Protein AF-A0A0P9LLS1-F1 (afdb_monomer_lite)

Sequence (284 aa):
MSSDWRQPPNPRNYALTSQTTALTERYGQRVFIPKESRMNHPESTSERFAVAHNPDTDINSEPLPAPLAFEAGKGDEHKHTHGAIEAVLESAGFRPDEIRAIYFGNWLRDYSQLLDPKIVRATTMPKSFPDLLSREALTRIVDVLAVKEFTDLMQTDRSRFVVTPERLGVYRPAEHIDNPKAITPKPASPKERDADFDDWVMPDDPVLQVDHETSMKRYIQRSVDIMTAGLESAVKAGPHSTDGLRDMGAALHILEDFFAHSNFVELSLIKLGHTHVLPWTSRA

pLDDT: mean 75.91, std 27.34, range [22.81, 98.19]

Radius of gyration: 24.85 Å; chains: 1; bounding box: 53×55×88 Å

Structure (mmCIF, N/CA/C/O backbone):
data_AF-A0A0P9LLS1-F1
#
_entry.id   AF-A0A0P9LLS1-F1
#
loop_
_atom_site.group_PDB
_atom_site.id
_atom_site.type_symbol
_atom_site.label_atom_id
_atom_site.label_alt_id
_atom_site.label_comp_id
_atom_site.label_asym_id
_atom_site.label_entity_id
_atom_site.label_seq_id
_atom_site.pdbx_PDB_ins_code
_atom_site.Cartn_x
_atom_site.Cartn_y
_atom_site.Cartn_z
_atom_site.occupancy
_atom_site.B_iso_or_equiv
_atom_site.auth_seq_id
_atom_site.auth_comp_id
_atom_site.auth_asym_id
_atom_site.auth_atom_id
_atom_site.pdbx_PDB_model_num
ATOM 1 N N . MET A 1 1 ? -23.111 -15.968 35.951 1.00 34.03 1 MET A N 1
ATOM 2 C CA . MET A 1 1 ? -22.546 -17.315 35.734 1.00 34.03 1 MET A CA 1
ATOM 3 C C . MET A 1 1 ? -22.590 -17.608 34.241 1.00 34.03 1 MET A C 1
ATOM 5 O O . MET A 1 1 ? -23.669 -17.553 33.678 1.00 34.03 1 MET A O 1
ATOM 9 N N . SER A 1 2 ? -21.402 -17.828 33.667 1.00 33.72 2 SER A N 1
ATOM 10 C CA . SER A 1 2 ? -21.041 -18.331 32.326 1.00 33.72 2 SER A CA 1
ATOM 11 C C . SER A 1 2 ? -21.663 -17.702 31.068 1.00 33.72 2 SER A C 1
ATOM 13 O O . SER A 1 2 ? -22.784 -18.011 30.682 1.00 33.72 2 SER A O 1
ATOM 15 N N . SER A 1 3 ? -20.863 -16.878 30.388 1.00 33.03 3 SER A N 1
ATOM 16 C CA . SER A 1 3 ? -21.003 -16.479 28.984 1.00 33.03 3 SER A CA 1
ATOM 17 C C . SER A 1 3 ? -20.239 -17.468 28.092 1.00 33.03 3 SER A C 1
ATOM 19 O O . SER A 1 3 ? -19.011 -17.520 28.175 1.00 33.03 3 SER A O 1
ATOM 21 N N . ASP A 1 4 ? -20.943 -18.221 27.244 1.00 32.31 4 ASP A N 1
ATOM 22 C CA . ASP A 1 4 ? -20.345 -19.095 26.225 1.00 32.31 4 ASP A CA 1
ATOM 23 C C . ASP A 1 4 ? -19.829 -18.263 25.043 1.00 32.31 4 ASP A C 1
ATOM 25 O O . ASP A 1 4 ? -20.528 -18.013 24.058 1.00 32.31 4 ASP A O 1
ATOM 29 N N . TRP A 1 5 ? -18.573 -17.837 25.142 1.00 30.41 5 TRP A N 1
ATOM 30 C CA . TRP A 1 5 ? -17.798 -17.373 24.000 1.00 30.41 5 TRP A CA 1
ATOM 31 C C . TRP A 1 5 ? -17.246 -18.594 23.263 1.00 30.41 5 TRP A C 1
ATOM 33 O O . TRP A 1 5 ? -16.373 -19.302 23.769 1.00 30.41 5 TRP A O 1
ATOM 43 N N . ARG A 1 6 ? -17.769 -18.861 22.062 1.00 33.31 6 ARG A N 1
ATOM 44 C CA . ARG A 1 6 ? -17.193 -19.861 21.157 1.00 33.31 6 ARG A CA 1
ATOM 45 C C . ARG A 1 6 ? -15.815 -19.376 20.707 1.00 33.31 6 ARG A C 1
ATOM 47 O O . ARG A 1 6 ? -15.683 -18.276 20.182 1.00 33.31 6 ARG A O 1
ATOM 54 N N . GLN A 1 7 ? -14.812 -20.216 20.937 1.00 30.61 7 GLN A N 1
ATOM 55 C CA . GLN A 1 7 ? -13.437 -20.048 20.471 1.00 30.61 7 GLN A CA 1
ATOM 56 C C . GLN A 1 7 ? -13.399 -19.885 18.937 1.00 30.61 7 GLN A C 1
ATOM 58 O O . GLN A 1 7 ? -14.142 -20.596 18.249 1.00 30.61 7 GLN A O 1
ATOM 63 N N . PRO A 1 8 ? -12.551 -19.000 18.383 1.00 32.22 8 PRO A N 1
ATOM 64 C CA . PRO A 1 8 ? -12.331 -18.937 16.943 1.00 32.22 8 PRO A CA 1
ATOM 65 C C . PRO A 1 8 ? -11.664 -20.231 16.437 1.00 32.22 8 PRO A C 1
ATOM 67 O O . PRO A 1 8 ? -10.921 -20.878 17.182 1.00 32.22 8 PRO A O 1
ATOM 70 N N . PRO A 1 9 ? -11.922 -20.648 15.184 1.00 36.06 9 PRO A N 1
ATOM 71 C CA . PRO A 1 9 ? -11.271 -21.816 14.609 1.00 36.06 9 PRO A CA 1
ATOM 72 C C . PRO A 1 9 ? -9.757 -21.594 14.472 1.00 36.06 9 PRO A C 1
ATOM 74 O O . PRO A 1 9 ? -9.289 -20.513 14.130 1.00 36.06 9 PRO A O 1
ATOM 77 N N . ASN A 1 10 ? -9.007 -22.660 14.747 1.00 31.05 10 ASN A N 1
ATOM 78 C CA . ASN A 1 10 ? -7.547 -22.728 14.712 1.00 31.05 10 ASN A CA 1
ATOM 79 C C . ASN A 1 10 ? -7.003 -22.316 13.321 1.00 31.05 10 ASN A C 1
ATOM 81 O O . ASN A 1 10 ? -7.479 -22.877 12.325 1.00 31.05 10 ASN A O 1
ATOM 85 N N . PRO A 1 11 ? -6.025 -21.394 13.208 1.00 32.88 11 PRO A N 1
ATOM 86 C CA . PRO A 1 11 ? -5.430 -21.056 11.920 1.00 32.88 11 PRO A CA 1
ATOM 87 C C . PRO A 1 11 ? -4.804 -22.302 11.284 1.00 32.88 11 PRO A C 1
ATOM 89 O O . PRO A 1 11 ? -4.024 -23.033 11.898 1.00 32.88 11 PRO A O 1
ATOM 92 N N . ARG A 1 12 ? -5.178 -22.576 10.030 1.00 34.12 12 ARG A N 1
ATOM 93 C CA . ARG A 1 12 ? -4.534 -23.622 9.233 1.00 34.12 12 ARG A CA 1
ATOM 94 C C . ARG A 1 12 ? -3.096 -23.182 8.963 1.00 34.12 12 ARG A C 1
ATOM 96 O O . ARG A 1 12 ? -2.880 -22.205 8.256 1.00 34.12 12 ARG A O 1
ATOM 103 N N . ASN A 1 13 ? -2.131 -23.925 9.501 1.00 26.47 13 ASN A N 1
ATOM 104 C CA . ASN A 1 13 ? -0.719 -23.800 9.150 1.00 26.47 13 ASN A CA 1
ATOM 105 C C . ASN A 1 13 ? -0.541 -24.030 7.642 1.00 26.47 13 ASN A C 1
ATOM 107 O O . ASN A 1 13 ? -0.498 -25.175 7.189 1.00 26.47 13 ASN A O 1
ATOM 111 N N . TYR A 1 14 ? -0.405 -22.957 6.866 1.00 27.66 14 TYR A N 1
ATOM 112 C CA . TYR A 1 14 ? 0.194 -23.047 5.543 1.00 27.66 14 TYR A CA 1
ATOM 113 C C . TYR A 1 14 ? 1.708 -23.051 5.721 1.00 27.66 14 TYR A C 1
ATOM 115 O O . TYR A 1 14 ? 2.322 -22.052 6.090 1.00 27.66 14 TYR A O 1
ATOM 123 N N . ALA A 1 15 ? 2.313 -24.216 5.502 1.00 25.69 15 ALA A N 1
ATOM 124 C CA . ALA A 1 15 ? 3.757 -24.335 5.427 1.00 25.69 15 ALA A CA 1
ATOM 125 C C . ALA A 1 15 ? 4.260 -23.514 4.230 1.00 25.69 15 ALA A C 1
ATOM 127 O O . ALA A 1 15 ? 4.040 -23.891 3.078 1.00 25.69 15 ALA A O 1
ATOM 128 N N . LEU A 1 16 ? 4.956 -22.409 4.504 1.00 29.27 16 LEU A N 1
ATOM 129 C CA . LEU A 1 16 ? 5.806 -21.728 3.530 1.00 29.27 16 LEU A CA 1
ATOM 130 C C . LEU A 1 16 ? 6.951 -22.680 3.170 1.00 29.27 16 LEU A C 1
ATOM 132 O O . LEU A 1 16 ? 7.984 -22.725 3.837 1.00 29.27 16 LEU A O 1
ATOM 136 N N . THR A 1 17 ? 6.735 -23.492 2.139 1.00 27.45 17 THR A N 1
ATOM 137 C CA . THR A 1 17 ? 7.785 -24.301 1.526 1.00 27.45 17 THR A CA 1
ATOM 138 C C . THR A 1 17 ? 8.296 -23.566 0.301 1.00 27.45 17 THR A C 1
ATOM 140 O O . THR A 1 17 ? 7.587 -23.314 -0.668 1.00 27.45 17 THR A O 1
ATOM 143 N N . SER A 1 18 ? 9.557 -23.169 0.403 1.00 31.64 18 SER A N 1
ATOM 144 C CA . SER A 1 18 ? 10.435 -22.856 -0.709 1.00 31.64 18 SER A CA 1
ATOM 145 C C . SER A 1 18 ? 10.568 -24.072 -1.639 1.00 31.64 18 SER A C 1
ATOM 147 O O . SER A 1 18 ? 10.490 -25.207 -1.173 1.00 31.64 18 SER A O 1
ATOM 149 N N . GLN A 1 19 ? 10.858 -23.803 -2.922 1.00 26.06 19 GLN A N 1
ATOM 150 C CA . GLN A 1 19 ? 10.867 -24.704 -4.098 1.00 26.06 19 GLN A CA 1
ATOM 151 C C . GLN A 1 19 ? 9.523 -24.644 -4.864 1.00 26.06 19 GLN A C 1
ATOM 153 O O . GLN A 1 19 ? 8.464 -24.636 -4.263 1.00 26.06 19 GLN A O 1
ATOM 158 N N . THR A 1 20 ? 9.470 -24.533 -6.195 1.00 25.75 20 THR A N 1
ATOM 159 C CA . THR A 1 20 ? 10.300 -25.282 -7.138 1.00 25.75 20 THR A CA 1
ATOM 160 C C . THR A 1 20 ? 10.371 -24.600 -8.508 1.00 25.75 20 THR A C 1
ATOM 162 O O . THR A 1 20 ? 9.378 -24.432 -9.213 1.00 25.75 20 THR A O 1
ATOM 165 N N . THR A 1 21 ? 11.601 -24.334 -8.931 1.00 32.84 21 THR A N 1
ATOM 166 C CA . THR A 1 21 ? 12.080 -24.463 -10.308 1.00 32.84 21 THR A CA 1
ATOM 167 C C . THR A 1 21 ? 11.762 -25.873 -10.833 1.00 32.84 21 THR A C 1
ATOM 169 O O . THR A 1 21 ? 12.606 -26.751 -10.725 1.00 32.84 21 THR A O 1
ATOM 172 N N . ALA A 1 22 ? 10.544 -26.149 -11.312 1.00 32.34 22 ALA A N 1
ATOM 173 C CA . ALA A 1 22 ? 10.215 -27.404 -12.015 1.00 32.34 22 ALA A CA 1
ATOM 174 C C . ALA A 1 22 ? 8.838 -27.356 -12.702 1.00 32.34 22 ALA A C 1
ATOM 176 O O . ALA A 1 22 ? 7.946 -28.131 -12.371 1.00 32.34 22 ALA A O 1
ATOM 177 N N . LEU A 1 23 ? 8.654 -26.478 -13.688 1.00 25.77 23 LEU A N 1
ATOM 178 C CA . LEU A 1 23 ? 7.551 -26.592 -14.654 1.00 25.77 23 LEU A CA 1
ATOM 179 C C . LEU A 1 23 ? 8.049 -26.205 -16.054 1.00 25.77 23 LEU A C 1
ATOM 181 O O . LEU A 1 23 ? 7.557 -25.269 -16.672 1.00 25.77 23 LEU A O 1
ATOM 185 N N . THR A 1 24 ? 9.052 -26.932 -16.553 1.00 28.61 24 THR A N 1
ATOM 186 C CA . THR A 1 24 ? 9.557 -26.782 -17.935 1.00 28.61 24 THR A CA 1
ATOM 187 C C . THR A 1 24 ? 9.525 -28.078 -18.744 1.00 28.61 24 THR A C 1
ATOM 189 O O . THR A 1 24 ? 10.028 -28.123 -19.860 1.00 28.61 24 THR A O 1
ATOM 192 N N . GLU A 1 25 ? 8.877 -29.130 -18.246 1.00 29.11 25 GLU A N 1
ATOM 193 C CA . GLU A 1 25 ? 8.752 -30.401 -18.966 1.00 29.11 25 GLU A CA 1
ATOM 194 C C . GLU A 1 25 ? 7.304 -30.878 -18.975 1.00 29.11 25 GLU A C 1
ATOM 196 O O . GLU A 1 25 ? 6.910 -31.786 -18.249 1.00 29.11 25 GLU A O 1
ATOM 201 N N . ARG A 1 26 ? 6.483 -30.219 -19.792 1.00 29.81 26 ARG A N 1
ATOM 202 C CA . ARG A 1 26 ? 5.283 -30.799 -20.408 1.00 29.81 26 ARG A CA 1
ATOM 203 C C . ARG A 1 26 ? 4.692 -29.762 -21.352 1.00 29.81 26 ARG A C 1
ATOM 205 O O . ARG A 1 26 ? 3.824 -29.025 -20.941 1.00 29.81 26 ARG A O 1
ATOM 212 N N . TYR A 1 27 ? 5.230 -29.661 -22.566 1.00 27.77 27 TYR A N 1
ATOM 213 C CA . TYR A 1 27 ? 4.505 -29.432 -23.828 1.00 27.77 27 TYR A CA 1
ATOM 214 C C . TYR A 1 27 ? 5.546 -29.429 -24.953 1.00 27.77 27 TYR A C 1
ATOM 216 O O . TYR A 1 27 ? 6.312 -28.488 -25.138 1.00 27.77 27 TYR A O 1
ATOM 224 N N . GLY A 1 28 ? 5.625 -30.561 -25.650 1.00 27.12 28 GLY A N 1
ATOM 225 C CA . GLY A 1 28 ? 6.537 -30.774 -26.761 1.00 27.12 28 GLY A CA 1
ATOM 226 C C . GLY A 1 28 ? 6.139 -29.995 -28.013 1.00 27.12 28 GLY A C 1
ATOM 227 O O . GLY A 1 28 ? 4.961 -29.828 -28.319 1.00 27.12 28 GLY A O 1
ATOM 228 N N . GLN A 1 29 ? 7.179 -29.561 -28.725 1.00 27.47 29 GLN A N 1
ATOM 229 C CA . GLN A 1 29 ? 7.305 -29.481 -30.182 1.00 27.47 29 GLN A CA 1
ATOM 230 C C . GLN A 1 29 ? 6.007 -29.419 -31.005 1.00 27.47 29 GLN A C 1
ATOM 232 O O . GLN A 1 29 ? 5.380 -30.445 -31.266 1.00 27.47 29 GLN A O 1
ATOM 237 N N . ARG A 1 30 ? 5.755 -28.262 -31.628 1.00 26.31 30 ARG A N 1
ATOM 238 C CA . ARG A 1 30 ? 5.297 -28.226 -33.025 1.00 26.31 30 ARG A CA 1
ATOM 239 C C . ARG A 1 30 ? 6.012 -27.130 -33.807 1.00 26.31 30 ARG A C 1
ATOM 241 O O . ARG A 1 30 ? 5.845 -25.943 -33.563 1.00 26.31 30 ARG A O 1
ATOM 248 N N . VAL A 1 31 ? 6.814 -27.597 -34.755 1.00 25.06 31 VAL A N 1
ATOM 249 C CA . VAL A 1 31 ? 7.434 -26.846 -35.845 1.00 25.06 31 VAL A CA 1
ATOM 250 C C . VAL A 1 31 ? 6.346 -26.457 -36.844 1.00 25.06 31 VAL A C 1
ATOM 252 O O . VAL A 1 31 ? 5.641 -27.338 -37.327 1.00 25.06 31 VAL A O 1
ATOM 255 N N . PHE A 1 32 ? 6.248 -25.175 -37.195 1.00 24.64 32 PHE A N 1
ATOM 256 C CA . PHE A 1 32 ? 5.616 -24.723 -38.437 1.00 24.64 32 PHE A CA 1
ATOM 257 C C . PHE A 1 32 ? 6.360 -23.491 -38.978 1.00 24.64 32 PHE A C 1
ATOM 259 O O . PHE A 1 32 ? 6.356 -22.427 -38.368 1.00 24.64 32 PHE A O 1
ATOM 266 N N . ILE A 1 33 ? 6.999 -23.662 -40.137 1.00 26.52 33 ILE A N 1
ATOM 267 C CA . ILE A 1 33 ? 7.439 -22.611 -41.068 1.00 26.52 33 ILE A CA 1
ATOM 268 C C . ILE A 1 33 ? 6.789 -22.975 -42.410 1.00 26.52 33 ILE A C 1
ATOM 270 O O . ILE A 1 33 ? 6.908 -24.132 -42.825 1.00 26.52 33 ILE A O 1
ATOM 274 N N . PRO A 1 34 ? 6.087 -22.044 -43.085 1.00 26.72 34 PRO A N 1
ATOM 275 C CA . PRO A 1 34 ? 6.633 -21.573 -44.361 1.00 26.72 34 PRO A CA 1
ATOM 276 C C . PRO A 1 34 ? 6.378 -20.091 -44.707 1.00 26.72 34 PRO A C 1
ATOM 278 O O . PRO A 1 34 ? 5.257 -19.602 -44.675 1.00 26.72 34 PRO A O 1
ATOM 281 N N . LYS A 1 35 ? 7.484 -19.472 -45.143 1.00 22.81 35 LYS A N 1
ATOM 282 C CA . LYS A 1 35 ? 7.721 -18.626 -46.331 1.00 22.81 35 LYS A CA 1
ATOM 283 C C . LYS A 1 35 ? 6.890 -17.363 -46.634 1.00 22.81 35 LYS A C 1
ATOM 285 O O . LYS A 1 35 ? 5.682 -17.369 -46.814 1.00 22.81 35 LYS A O 1
ATOM 290 N N . GLU A 1 36 ? 7.699 -16.327 -46.857 1.00 24.42 36 GLU A N 1
ATOM 291 C CA . GLU A 1 36 ? 7.519 -15.032 -47.513 1.00 24.42 36 GLU A CA 1
ATOM 292 C C . GLU A 1 36 ? 6.617 -14.998 -48.761 1.00 24.42 36 GLU A C 1
ATOM 294 O O . GLU A 1 36 ? 6.698 -15.858 -49.638 1.00 24.42 36 GLU A O 1
ATOM 299 N N . SER A 1 37 ? 5.913 -13.873 -48.924 1.00 23.64 37 SER A N 1
ATOM 300 C CA . SER A 1 37 ? 5.709 -13.237 -50.229 1.00 23.64 37 SER A CA 1
ATOM 301 C C . SER A 1 37 ? 5.748 -11.713 -50.080 1.00 23.64 37 SER A C 1
ATOM 303 O O . SER A 1 37 ? 5.264 -11.149 -49.102 1.00 23.64 37 SER A O 1
ATOM 305 N N . ARG A 1 38 ? 6.402 -11.074 -51.047 1.00 23.50 38 ARG A N 1
ATOM 306 C CA . ARG A 1 38 ? 6.803 -9.667 -51.104 1.00 23.50 38 ARG A CA 1
ATOM 307 C C . ARG A 1 38 ? 5.690 -8.733 -51.611 1.00 23.50 38 ARG A C 1
ATOM 309 O O . ARG A 1 38 ? 4.917 -9.113 -52.481 1.00 23.50 38 ARG A O 1
ATOM 316 N N . MET A 1 39 ? 5.856 -7.464 -51.217 1.00 23.25 39 MET A N 1
ATOM 317 C CA . MET A 1 39 ? 5.695 -6.218 -51.996 1.00 23.25 39 MET A CA 1
ATOM 318 C C . MET A 1 39 ? 4.381 -5.400 -51.949 1.00 23.25 39 MET A C 1
ATOM 320 O O . MET A 1 39 ? 3.319 -5.860 -52.350 1.00 23.25 39 MET A O 1
ATOM 324 N N . ASN A 1 40 ? 4.602 -4.112 -51.618 1.00 25.69 40 ASN A N 1
ATOM 325 C CA . ASN A 1 40 ? 3.995 -2.860 -52.119 1.00 25.69 40 ASN A CA 1
ATOM 326 C C . ASN A 1 40 ? 3.059 -2.051 -51.188 1.00 25.69 40 ASN A C 1
ATOM 328 O O . ASN A 1 40 ? 1.900 -2.380 -50.976 1.00 25.69 40 ASN A O 1
ATOM 332 N N . HIS A 1 41 ? 3.597 -0.913 -50.723 1.00 26.12 41 HIS A N 1
ATOM 333 C CA . HIS A 1 41 ? 2.913 0.378 -50.501 1.00 26.12 41 HIS A CA 1
ATOM 334 C C . HIS A 1 41 ? 2.611 1.041 -51.874 1.00 26.12 41 HIS A C 1
ATOM 336 O O . HIS A 1 41 ? 3.310 0.665 -52.823 1.00 26.12 41 HIS A O 1
ATOM 342 N N . PRO A 1 42 ? 1.668 2.011 -52.036 1.00 35.25 42 PRO A N 1
ATOM 343 C CA . PRO A 1 42 ? 1.548 3.214 -51.186 1.00 35.25 42 PRO A CA 1
ATOM 344 C C . PRO A 1 42 ? 0.134 3.850 -51.007 1.00 35.25 42 PRO A C 1
ATOM 346 O O . PRO A 1 42 ? -0.853 3.358 -51.534 1.00 35.25 42 PRO A O 1
ATOM 349 N N . GLU A 1 43 ? 0.124 4.970 -50.258 1.00 26.17 43 GLU A N 1
ATOM 350 C CA . GLU A 1 43 ? -0.857 6.088 -50.185 1.00 26.17 43 GLU A CA 1
ATOM 351 C C . GLU A 1 43 ? -2.257 5.825 -49.571 1.00 26.17 43 GLU A C 1
ATOM 353 O O . GLU A 1 43 ? -2.968 4.921 -49.973 1.00 26.17 43 GLU A O 1
ATOM 358 N N . SER A 1 44 ? -2.656 6.443 -48.446 1.00 25.72 44 SER A N 1
ATOM 359 C CA . SER A 1 44 ? -2.978 7.854 -48.102 1.00 25.72 44 SER A CA 1
ATOM 360 C C . SER A 1 44 ? -4.501 8.126 -48.108 1.00 25.72 44 SER A C 1
ATOM 362 O O . SER A 1 44 ? -5.183 7.690 -49.021 1.00 25.72 44 SER A O 1
ATOM 364 N N . THR A 1 45 ? -4.953 8.866 -47.079 1.00 25.83 45 THR A N 1
ATOM 365 C CA . THR A 1 45 ? -6.277 9.490 -46.808 1.00 25.83 45 THR A CA 1
ATOM 366 C C . THR A 1 45 ? -7.432 8.628 -46.256 1.00 25.83 45 THR A C 1
ATOM 368 O O . THR A 1 45 ? -8.261 8.082 -46.971 1.00 25.83 45 THR A O 1
ATOM 371 N N . SER A 1 46 ? -7.569 8.616 -44.920 1.00 28.56 46 SER A N 1
ATOM 372 C CA . SER A 1 46 ? -8.831 8.319 -44.224 1.00 28.56 46 SER A CA 1
ATOM 373 C C . SER A 1 46 ? -9.648 9.607 -44.057 1.00 28.56 46 SER A C 1
ATOM 375 O O . SER A 1 46 ? -9.246 10.506 -43.310 1.00 28.56 46 SER A O 1
ATOM 377 N N . GLU A 1 47 ? -10.790 9.698 -44.734 1.00 27.95 47 GLU A N 1
ATOM 378 C CA . GLU A 1 47 ? -11.794 10.743 -44.527 1.00 27.95 47 GLU A CA 1
ATOM 379 C C . GLU A 1 47 ? -12.370 10.665 -43.103 1.00 27.95 47 GLU A C 1
ATOM 381 O O . GLU A 1 47 ? -12.802 9.612 -42.630 1.00 27.95 47 GLU A O 1
ATOM 386 N N . ARG A 1 48 ? -12.358 11.798 -42.392 1.00 27.45 48 ARG A N 1
ATOM 387 C CA . ARG A 1 48 ? -13.023 11.962 -41.096 1.00 27.45 48 ARG A CA 1
ATOM 388 C C . ARG A 1 48 ? -14.508 12.225 -41.341 1.00 27.45 48 ARG A C 1
ATOM 390 O O . ARG A 1 48 ? -14.858 13.282 -41.855 1.00 27.45 48 ARG A O 1
ATOM 397 N N . PHE A 1 49 ? -15.379 11.321 -40.899 1.00 27.28 49 PHE A N 1
ATOM 398 C CA . PHE A 1 49 ? -16.790 11.641 -40.688 1.00 27.28 49 PHE A CA 1
ATOM 399 C C . PHE A 1 49 ? -16.907 12.561 -39.465 1.00 27.28 49 PHE A C 1
ATOM 401 O O . PHE A 1 49 ? -16.840 12.111 -38.323 1.00 27.28 49 PHE A O 1
ATOM 408 N N . ALA A 1 50 ? -17.035 13.865 -39.706 1.00 28.56 50 ALA A N 1
ATOM 409 C CA . ALA A 1 50 ? -17.434 14.830 -38.693 1.00 28.56 50 ALA A CA 1
ATOM 410 C C . ALA A 1 50 ? -18.966 14.825 -38.589 1.00 28.56 50 ALA A C 1
ATOM 412 O O . ALA A 1 50 ? -19.660 15.253 -39.509 1.00 28.56 50 ALA A O 1
ATOM 413 N N . VAL A 1 51 ? -19.495 14.329 -37.470 1.00 31.05 51 VAL A N 1
ATOM 414 C CA . VAL A 1 51 ? -20.893 14.553 -37.088 1.00 31.05 51 VAL A CA 1
ATOM 415 C C . VAL A 1 51 ? -20.977 15.975 -36.534 1.00 31.05 51 VAL A C 1
ATOM 417 O O . VAL A 1 51 ? -20.308 16.305 -35.558 1.00 31.05 51 VAL A O 1
ATOM 420 N N . ALA A 1 52 ? -21.751 16.834 -37.195 1.00 30.36 52 ALA A N 1
ATOM 421 C CA . ALA A 1 52 ? -21.991 18.202 -36.756 1.00 30.36 52 ALA A CA 1
ATOM 422 C C . ALA A 1 52 ? -22.826 18.203 -35.462 1.00 30.36 52 ALA A C 1
ATOM 424 O O . ALA A 1 52 ? -23.960 17.726 -35.454 1.00 30.36 52 ALA A O 1
ATOM 425 N N . HIS A 1 53 ? -22.269 18.743 -34.375 1.00 33.00 53 HIS A N 1
ATOM 426 C CA . HIS A 1 53 ? -23.019 19.041 -33.156 1.00 33.00 53 HIS A CA 1
ATOM 427 C C . HIS A 1 53 ? -23.825 20.333 -33.348 1.00 33.00 53 HIS A C 1
ATOM 429 O O . HIS A 1 53 ? -23.271 21.380 -33.678 1.00 33.00 53 HIS A O 1
ATOM 435 N N . ASN A 1 54 ? -25.136 20.234 -33.139 1.00 31.14 54 ASN A N 1
ATOM 436 C CA . ASN A 1 54 ? -26.077 21.350 -33.098 1.00 31.14 54 ASN A CA 1
ATOM 437 C C . ASN A 1 54 ? -26.077 21.928 -31.660 1.00 31.14 54 ASN A C 1
ATOM 439 O O . ASN A 1 54 ? -26.237 21.133 -30.732 1.00 31.14 54 ASN A O 1
ATOM 443 N N . PRO A 1 55 ? -25.866 23.238 -31.426 1.00 33.75 55 PRO A N 1
ATOM 444 C CA . PRO A 1 55 ? -25.502 23.748 -30.096 1.00 33.75 55 PRO A CA 1
ATOM 445 C C . PRO A 1 55 ? -26.659 24.048 -29.119 1.00 33.75 55 PRO A C 1
ATOM 447 O O . PRO A 1 55 ? -26.385 24.558 -28.040 1.00 33.75 55 PRO A O 1
ATOM 450 N N . ASP A 1 56 ? -27.920 23.718 -29.419 1.00 35.69 56 ASP A N 1
ATOM 451 C CA . ASP A 1 56 ? -29.069 24.275 -28.668 1.00 35.69 56 ASP A CA 1
ATOM 452 C C . ASP A 1 56 ? -29.855 23.308 -27.758 1.00 35.69 56 ASP A C 1
ATOM 454 O O . ASP A 1 56 ? -30.983 23.607 -27.368 1.00 35.69 56 ASP A O 1
ATOM 458 N N . THR A 1 57 ? -29.291 22.173 -27.339 1.00 39.25 57 THR A N 1
ATOM 459 C CA . THR A 1 57 ? -29.966 21.304 -26.352 1.00 39.25 57 THR A CA 1
ATOM 460 C C . THR A 1 57 ? -28.988 20.575 -25.438 1.00 39.25 57 THR A C 1
ATOM 462 O O . THR A 1 57 ? -28.730 19.397 -25.657 1.00 39.25 57 THR A O 1
ATOM 465 N N . ASP A 1 58 ? -28.483 21.250 -24.401 1.00 37.97 58 ASP A N 1
ATOM 466 C CA . ASP A 1 58 ? -28.172 20.593 -23.121 1.00 37.97 58 ASP A CA 1
ATOM 467 C C . ASP A 1 58 ? -28.040 21.634 -21.991 1.00 37.97 58 ASP A C 1
ATOM 469 O O . ASP A 1 58 ? -26.985 22.230 -21.789 1.00 37.97 58 ASP A O 1
ATOM 473 N N . ILE A 1 59 ? -29.138 21.930 -21.286 1.00 38.97 59 ILE A N 1
ATOM 474 C CA . ILE A 1 59 ? -29.158 22.873 -20.145 1.00 38.97 59 ILE A CA 1
ATOM 475 C C . ILE A 1 59 ? -29.419 22.180 -18.802 1.00 38.97 59 ILE A C 1
ATOM 477 O O . ILE A 1 59 ? -29.842 22.836 -17.860 1.00 38.97 59 ILE A O 1
ATOM 481 N N . ASN A 1 60 ? -29.161 20.873 -18.688 1.00 43.28 60 ASN A N 1
ATOM 482 C CA . ASN A 1 60 ? -29.243 20.146 -17.413 1.00 43.28 60 ASN A CA 1
ATOM 483 C C . ASN A 1 60 ? -28.131 19.089 -17.276 1.00 43.28 60 ASN A C 1
ATOM 485 O O . ASN A 1 60 ? -28.387 17.960 -16.863 1.00 43.28 60 ASN A O 1
ATOM 489 N N . SER A 1 61 ? -26.887 19.434 -17.612 1.00 45.88 61 SER A N 1
ATOM 490 C CA . SER A 1 61 ? -25.747 18.613 -17.201 1.00 45.88 61 SER A CA 1
ATOM 491 C C . SER A 1 61 ? -25.446 18.900 -15.728 1.00 45.88 61 SER A C 1
ATOM 493 O O . SER A 1 61 ? -25.038 20.019 -15.397 1.00 45.88 61 SER A O 1
ATOM 495 N N . GLU A 1 62 ? -25.646 17.922 -14.841 1.00 40.81 62 GLU A N 1
ATOM 496 C CA . GLU A 1 62 ? -25.105 18.017 -13.483 1.00 40.81 62 GLU A CA 1
ATOM 497 C C . GLU A 1 62 ? -23.595 18.300 -13.553 1.00 40.81 62 GLU A C 1
ATOM 499 O O . GLU A 1 62 ? -22.913 17.755 -14.432 1.00 40.81 62 GLU A O 1
ATOM 504 N N . PRO A 1 63 ? -23.051 19.158 -12.670 1.00 45.88 63 PRO A N 1
ATOM 505 C CA . PRO A 1 63 ? -21.618 19.392 -12.623 1.00 45.88 63 PRO A CA 1
ATOM 506 C C . PRO A 1 63 ? -20.905 18.055 -12.441 1.00 45.88 63 PRO A C 1
ATOM 508 O O . PRO A 1 63 ? -21.210 17.312 -11.506 1.00 45.88 63 PRO A O 1
ATOM 511 N N . LEU A 1 64 ? -19.952 17.751 -13.325 1.00 40.56 64 LEU A N 1
ATOM 512 C CA . LEU A 1 64 ? -19.069 16.609 -13.122 1.00 40.56 64 LEU A CA 1
ATOM 513 C C . LEU A 1 64 ? -18.441 16.744 -11.726 1.00 40.56 64 LEU A C 1
ATOM 515 O O . LEU A 1 64 ? -17.951 17.834 -11.402 1.00 40.56 64 LEU A O 1
ATOM 519 N N . PRO A 1 65 ? -18.465 15.688 -10.894 1.00 42.88 65 PRO A N 1
ATOM 520 C CA . PRO A 1 65 ? -17.854 15.747 -9.579 1.00 42.88 65 PRO A CA 1
ATOM 521 C C . PRO A 1 65 ? -16.395 16.171 -9.733 1.00 42.88 65 PRO A C 1
ATOM 523 O O . PRO A 1 65 ? -15.687 15.695 -10.626 1.00 42.88 65 PRO A O 1
ATOM 526 N N . ALA A 1 66 ? -15.964 17.104 -8.883 1.00 39.41 66 ALA A N 1
ATOM 527 C CA . ALA A 1 66 ? -14.570 17.508 -8.832 1.00 39.41 66 ALA A CA 1
ATOM 528 C C . ALA A 1 66 ? -13.708 16.243 -8.661 1.00 39.41 66 ALA A C 1
ATOM 530 O O . ALA A 1 66 ? -14.050 15.405 -7.820 1.00 39.41 66 ALA A O 1
ATOM 531 N N . PRO A 1 67 ? -12.627 16.067 -9.443 1.00 35.28 67 PRO A N 1
ATOM 532 C CA . PRO A 1 67 ? -11.742 14.929 -9.263 1.00 35.28 67 PRO A CA 1
ATOM 533 C C . PRO A 1 67 ? -11.244 14.929 -7.818 1.00 35.28 67 PRO A C 1
ATOM 535 O O . PRO A 1 67 ? -10.642 15.911 -7.378 1.00 35.28 67 PRO A O 1
ATOM 538 N N . LEU A 1 68 ? -11.510 13.852 -7.080 1.00 42.03 68 LEU A N 1
ATOM 539 C CA . LEU A 1 68 ? -10.848 13.621 -5.803 1.00 42.03 68 LEU A CA 1
ATOM 540 C C . LEU A 1 68 ? -9.358 13.455 -6.118 1.00 42.03 68 LEU A C 1
ATOM 542 O O . LEU A 1 68 ? -8.971 12.584 -6.899 1.00 42.03 68 LEU A O 1
ATOM 546 N N . ALA A 1 69 ? -8.540 14.376 -5.615 1.00 44.12 69 ALA A N 1
ATOM 547 C CA . ALA A 1 69 ? -7.098 14.311 -5.778 1.00 44.12 69 ALA A CA 1
ATOM 548 C C . ALA A 1 69 ? -6.538 13.177 -4.909 1.00 44.12 69 ALA A C 1
ATOM 550 O O . ALA A 1 69 ? -7.092 12.866 -3.859 1.00 44.12 69 ALA A O 1
ATOM 551 N N . PHE A 1 70 ? -5.425 12.587 -5.340 1.00 45.91 70 PHE A N 1
ATOM 552 C CA . PHE A 1 70 ? -4.594 11.752 -4.475 1.00 45.91 70 PHE A CA 1
ATOM 553 C C . PHE A 1 70 ? -4.172 12.582 -3.249 1.00 45.91 70 PHE A C 1
ATOM 555 O O . PHE A 1 70 ? -3.480 13.593 -3.405 1.00 45.91 70 PHE A O 1
ATOM 562 N N . GLU A 1 71 ? -4.618 12.196 -2.053 1.00 54.19 71 GLU A N 1
ATOM 563 C CA . GLU A 1 71 ? -4.373 12.922 -0.801 1.00 54.19 71 GLU A CA 1
ATOM 564 C C . GLU A 1 71 ? -3.746 11.983 0.241 1.00 54.19 71 GLU A C 1
ATOM 566 O O . GLU A 1 71 ? -4.440 11.320 0.998 1.00 54.19 71 GLU A O 1
ATOM 571 N N . ALA A 1 72 ? -2.415 11.987 0.310 1.00 53.28 72 ALA A N 1
ATOM 572 C CA . ALA A 1 72 ? -1.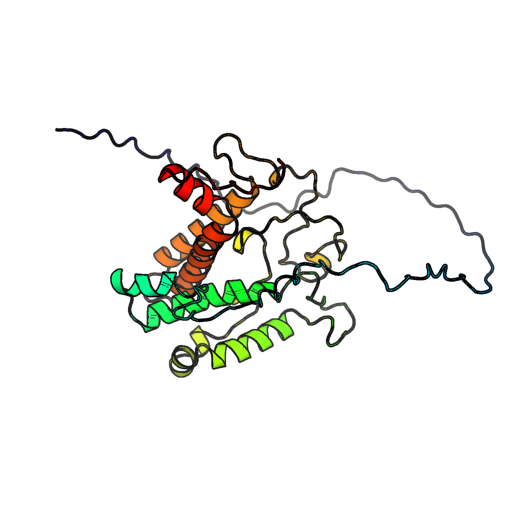646 11.410 1.410 1.00 53.28 72 ALA A CA 1
ATOM 573 C C . ALA A 1 72 ? -1.240 12.553 2.358 1.00 53.28 72 ALA A C 1
ATOM 575 O O . ALA A 1 72 ? -0.325 13.329 2.059 1.00 53.28 72 ALA A O 1
ATOM 576 N N . GLY A 1 73 ? -1.962 12.742 3.462 1.00 55.34 73 GLY A N 1
ATOM 577 C CA . GLY A 1 73 ? -1.775 13.897 4.346 1.00 55.34 73 GLY A CA 1
ATOM 578 C C . GLY A 1 73 ? -2.584 13.810 5.634 1.00 55.34 73 GLY A C 1
ATOM 579 O O . GLY A 1 73 ? -3.371 12.890 5.812 1.00 55.34 73 GLY A O 1
ATOM 580 N N . LYS A 1 74 ? -2.419 14.786 6.535 1.00 51.62 74 LYS A N 1
ATOM 581 C CA . LYS A 1 74 ? -3.344 14.989 7.659 1.00 51.62 74 LYS A CA 1
ATOM 582 C C . LYS A 1 74 ? -4.575 15.738 7.159 1.00 51.62 74 LYS A C 1
ATOM 584 O O . LYS A 1 74 ? -4.434 16.765 6.498 1.00 51.62 74 LYS A O 1
ATOM 589 N N . GLY A 1 75 ? -5.747 15.217 7.485 1.00 54.69 75 GLY A N 1
ATOM 590 C CA . GLY A 1 75 ? -7.025 15.819 7.153 1.00 54.69 75 GLY A CA 1
ATOM 591 C C . GLY A 1 75 ? -7.258 17.135 7.888 1.00 54.69 75 GLY A C 1
ATOM 592 O O . GLY A 1 75 ? -6.401 17.621 8.630 1.00 54.69 75 GLY A O 1
ATOM 593 N N . ASP A 1 76 ? -8.439 17.705 7.699 1.00 57.38 76 ASP A N 1
ATOM 594 C CA . ASP A 1 76 ? -8.902 18.889 8.419 1.00 57.38 76 ASP A CA 1
ATOM 595 C C . ASP A 1 76 ? -10.278 18.634 9.056 1.00 57.38 76 ASP A C 1
ATOM 597 O O . ASP A 1 76 ? -10.827 17.537 8.975 1.00 57.38 76 ASP A O 1
ATOM 601 N N . GLU A 1 77 ? -10.849 19.643 9.720 1.00 47.19 77 GLU A N 1
ATOM 602 C CA . GLU A 1 77 ? -12.154 19.538 10.397 1.00 47.19 77 GLU A CA 1
ATOM 603 C C . GLU A 1 77 ? -13.308 19.100 9.470 1.00 47.19 77 GLU A C 1
ATOM 605 O O . GLU A 1 77 ? -14.376 18.733 9.953 1.00 47.19 77 GLU A O 1
ATOM 610 N N . HIS A 1 78 ? -13.111 19.155 8.150 1.00 44.88 78 HIS A N 1
ATOM 611 C CA . HIS A 1 78 ? -14.103 18.845 7.123 1.00 44.88 78 HIS A CA 1
ATOM 612 C C . HIS A 1 78 ? -13.643 17.708 6.190 1.00 44.88 78 HIS A C 1
ATOM 614 O O . HIS A 1 78 ? -14.396 17.310 5.298 1.00 44.88 78 HIS A O 1
ATOM 620 N N . LYS A 1 79 ? -12.430 17.172 6.386 1.00 51.84 79 LYS A N 1
ATOM 621 C CA . LYS A 1 79 ? -11.814 16.131 5.561 1.00 51.84 79 LYS A CA 1
ATOM 622 C C . LYS A 1 79 ? -11.090 15.115 6.431 1.00 51.84 79 LYS A C 1
ATOM 624 O O . LYS A 1 79 ? -10.070 15.424 7.035 1.00 51.84 79 LYS A O 1
ATOM 629 N N . HIS A 1 80 ? -11.564 13.878 6.429 1.00 54.31 80 HIS A N 1
ATOM 630 C CA . HIS A 1 80 ? -10.801 12.758 6.969 1.00 54.31 80 HIS A CA 1
ATOM 631 C C . HIS A 1 80 ? -9.890 12.205 5.869 1.00 54.31 80 HIS A C 1
ATOM 633 O O . HIS A 1 80 ? -10.364 11.901 4.778 1.00 54.31 80 HIS A O 1
ATOM 639 N N . THR A 1 81 ? -8.597 12.101 6.154 1.00 61.12 81 THR A N 1
ATOM 640 C CA . THR A 1 81 ? -7.582 11.471 5.294 1.00 61.12 81 THR A CA 1
ATOM 641 C C . THR A 1 81 ? -7.003 10.248 6.013 1.00 61.12 81 THR A C 1
ATOM 643 O O . THR A 1 81 ? -7.292 10.040 7.196 1.00 61.12 81 THR A O 1
ATOM 646 N N . HIS A 1 82 ? -6.116 9.509 5.345 1.00 57.34 82 HIS A N 1
ATOM 647 C CA . HIS A 1 82 ? -5.328 8.370 5.853 1.00 57.34 82 HIS A CA 1
ATOM 648 C C . HIS A 1 82 ? -4.417 8.651 7.075 1.00 57.34 82 HIS A C 1
ATOM 650 O O . HIS A 1 82 ? -3.523 7.883 7.381 1.00 57.34 82 HIS A O 1
ATOM 656 N N . GLY A 1 83 ? -4.576 9.786 7.767 1.00 57.91 83 GLY A N 1
ATOM 657 C CA . GLY A 1 83 ? -3.865 10.108 9.016 1.00 57.91 83 GLY A CA 1
ATOM 658 C C . GLY A 1 83 ? -4.745 10.045 10.273 1.00 57.91 83 GLY A C 1
ATOM 659 O O . GLY A 1 83 ? -4.353 10.551 11.331 1.00 57.91 83 GLY A O 1
ATOM 660 N N . ALA A 1 84 ? -5.988 9.571 10.142 1.00 65.81 84 ALA A N 1
ATOM 661 C CA . ALA A 1 84 ? -7.000 9.653 11.193 1.00 65.81 84 ALA A CA 1
ATOM 662 C C . ALA A 1 84 ? -6.906 8.507 12.213 1.00 65.81 84 ALA A C 1
ATOM 664 O O . ALA A 1 84 ? -7.177 8.738 13.396 1.00 65.81 84 ALA A O 1
ATOM 665 N N . ILE A 1 85 ? -6.506 7.295 11.803 1.00 68.12 85 ILE A N 1
ATOM 666 C CA . ILE A 1 85 ? -6.333 6.173 12.741 1.00 68.12 85 ILE A CA 1
ATOM 667 C C . ILE A 1 85 ? -5.168 6.452 13.696 1.00 68.12 85 ILE A C 1
ATOM 669 O O . ILE A 1 85 ? -5.228 6.110 14.881 1.00 68.12 85 ILE A O 1
ATOM 673 N N . GLU A 1 86 ? -4.142 7.155 13.229 1.00 69.31 86 GLU A N 1
ATOM 674 C CA . GLU A 1 86 ? -2.951 7.488 13.999 1.00 69.31 86 GLU A CA 1
ATOM 675 C C . GLU A 1 86 ? -3.247 8.408 15.187 1.00 69.31 86 GLU A C 1
ATOM 677 O O . GLU A 1 86 ? -2.573 8.318 16.214 1.00 69.31 86 GLU A O 1
ATOM 682 N N . ALA A 1 87 ? -4.299 9.229 15.106 1.00 68.88 87 ALA A N 1
ATOM 683 C CA . ALA A 1 87 ? -4.745 10.059 16.224 1.00 68.88 87 ALA A CA 1
ATOM 684 C C . ALA A 1 87 ? -5.245 9.221 17.417 1.00 68.88 87 ALA A C 1
ATOM 686 O O . ALA A 1 87 ? -5.148 9.650 18.566 1.00 68.88 87 ALA A O 1
ATOM 687 N N . VAL A 1 88 ? -5.746 8.006 17.171 1.00 83.44 88 VAL A N 1
ATOM 688 C CA . VAL A 1 88 ? -6.211 7.098 18.231 1.00 83.44 88 VAL A CA 1
ATOM 689 C C . VAL A 1 88 ? -5.042 6.341 18.871 1.00 83.44 88 VAL A C 1
ATOM 691 O O . VAL A 1 88 ? -5.142 5.926 20.027 1.00 83.44 88 VAL A O 1
ATOM 694 N N . LEU A 1 89 ? -3.903 6.206 18.183 1.00 89.38 89 LEU A N 1
ATOM 695 C CA . LEU A 1 89 ? -2.739 5.466 18.688 1.00 89.38 89 LEU A CA 1
ATOM 696 C C . LEU A 1 89 ? -2.127 6.092 19.947 1.00 89.38 89 LEU A C 1
ATOM 698 O O . LEU A 1 89 ? -1.607 5.366 20.794 1.00 89.38 89 LEU A O 1
ATOM 702 N N . GLU A 1 90 ? -2.252 7.406 20.133 1.00 89.06 90 GLU A N 1
ATOM 703 C CA . GLU A 1 90 ? -1.827 8.059 21.378 1.00 89.06 90 GLU A CA 1
ATOM 704 C C . GLU A 1 90 ? -2.596 7.498 22.585 1.00 89.06 90 GLU A C 1
ATOM 706 O O . GLU A 1 90 ? -2.003 7.170 23.613 1.00 89.06 90 GLU A O 1
ATOM 711 N N . SER A 1 91 ? -3.906 7.264 22.436 1.00 88.56 91 SER A N 1
ATOM 712 C CA . SER A 1 91 ? -4.731 6.645 23.485 1.00 88.56 91 SER A CA 1
ATOM 713 C C . SER A 1 91 ? -4.367 5.180 23.760 1.00 88.56 91 SER A C 1
ATOM 715 O O . SER A 1 91 ? -4.607 4.679 24.858 1.00 88.56 91 SER A O 1
ATOM 717 N N . ALA A 1 92 ? -3.743 4.506 22.788 1.00 89.00 92 ALA A N 1
ATOM 718 C CA . ALA A 1 92 ? -3.205 3.156 22.929 1.00 89.00 92 ALA A CA 1
ATOM 719 C C . ALA A 1 92 ? -1.784 3.128 23.535 1.00 89.00 92 ALA A C 1
ATOM 721 O O . ALA A 1 92 ? -1.234 2.048 23.743 1.00 89.00 92 ALA A O 1
ATOM 722 N N . GLY A 1 93 ? -1.202 4.291 23.855 1.00 91.25 93 GLY A N 1
ATOM 723 C CA . GLY A 1 93 ? 0.083 4.415 24.548 1.00 91.25 93 GLY A CA 1
ATOM 724 C C . GLY A 1 93 ? 1.307 4.571 23.643 1.00 91.25 93 GLY A C 1
ATOM 725 O O . GLY A 1 93 ? 2.428 4.498 24.147 1.00 91.25 93 GLY A O 1
ATOM 726 N N . PHE A 1 94 ? 1.124 4.792 22.338 1.00 92.62 94 PHE A N 1
ATOM 727 C CA . PHE A 1 94 ? 2.235 5.090 21.431 1.00 92.62 94 PHE A CA 1
ATOM 728 C C . PHE A 1 94 ? 2.751 6.514 21.644 1.00 92.62 94 PHE A C 1
ATOM 730 O O . PHE A 1 94 ? 1.977 7.455 21.833 1.00 92.62 94 PHE A O 1
ATOM 737 N N . ARG A 1 95 ? 4.073 6.692 21.581 1.00 92.62 95 ARG A N 1
ATOM 738 C CA . ARG A 1 95 ? 4.681 8.026 21.639 1.00 92.62 95 ARG A CA 1
ATOM 739 C C . ARG A 1 95 ? 4.499 8.781 20.318 1.00 92.62 95 ARG A C 1
ATOM 741 O O . ARG A 1 95 ? 4.441 8.148 19.265 1.00 92.62 95 ARG A O 1
ATOM 748 N N . PRO A 1 96 ? 4.535 10.127 20.324 1.00 91.25 96 PRO A N 1
ATOM 749 C CA . PRO A 1 96 ? 4.395 10.923 19.103 1.00 91.25 96 PRO A CA 1
ATOM 750 C C . PRO A 1 96 ? 5.358 10.541 17.969 1.00 91.25 96 PRO A C 1
ATOM 752 O O . PRO A 1 96 ? 4.959 10.513 16.808 1.00 91.25 96 PRO A O 1
ATOM 755 N N . ASP A 1 97 ? 6.613 10.211 18.283 1.00 91.56 97 ASP A N 1
ATOM 756 C CA . ASP A 1 97 ? 7.603 9.791 17.288 1.00 91.56 97 ASP A CA 1
ATOM 757 C C . ASP A 1 97 ? 7.322 8.387 16.725 1.00 91.56 97 ASP A C 1
ATOM 759 O O . ASP A 1 97 ? 7.567 8.133 15.545 1.00 91.56 97 ASP A O 1
ATOM 763 N N . GLU A 1 98 ? 6.739 7.494 17.529 1.00 93.56 98 GLU A N 1
ATOM 764 C CA . GLU A 1 98 ? 6.286 6.175 17.069 1.00 93.56 98 GLU A CA 1
ATOM 765 C C . GLU A 1 98 ? 5.074 6.304 16.154 1.00 93.56 98 GLU A C 1
ATOM 767 O O . GLU A 1 98 ? 5.054 5.702 15.086 1.00 93.56 98 GLU A O 1
ATOM 772 N N . ILE A 1 99 ? 4.104 7.143 16.524 1.00 93.94 99 ILE A N 1
ATOM 773 C CA . ILE A 1 99 ? 2.923 7.437 15.704 1.00 93.94 99 ILE A CA 1
ATOM 774 C C . ILE A 1 99 ? 3.348 8.012 14.349 1.00 93.94 99 ILE A C 1
ATOM 776 O O . ILE A 1 99 ? 2.842 7.598 13.311 1.00 93.94 99 ILE A O 1
ATOM 780 N N . ARG A 1 100 ? 4.329 8.922 14.330 1.00 94.25 100 ARG A N 1
ATOM 781 C CA . ARG A 1 100 ? 4.891 9.461 13.083 1.00 94.25 100 ARG A CA 1
ATOM 782 C C . ARG A 1 100 ? 5.585 8.386 12.245 1.00 94.25 100 ARG A C 1
ATOM 784 O O . ARG A 1 100 ? 5.433 8.394 11.027 1.00 94.25 100 ARG A O 1
ATOM 791 N N . ALA A 1 101 ? 6.313 7.458 12.866 1.00 94.94 101 ALA A N 1
ATOM 792 C CA . ALA A 1 101 ? 6.937 6.334 12.163 1.00 94.94 101 ALA A CA 1
ATOM 793 C C . ALA A 1 101 ? 5.913 5.315 11.625 1.00 94.94 101 ALA A C 1
ATOM 795 O O . ALA A 1 101 ? 6.134 4.739 10.562 1.00 94.94 101 ALA A O 1
ATOM 796 N N . ILE A 1 102 ? 4.789 5.120 12.321 1.00 95.81 102 ILE A N 1
ATOM 797 C CA . ILE A 1 102 ? 3.648 4.337 11.830 1.00 95.81 102 ILE A CA 1
ATOM 798 C C . ILE A 1 102 ? 3.030 5.041 10.622 1.00 95.81 102 ILE A C 1
ATOM 800 O O . ILE A 1 102 ? 2.931 4.443 9.554 1.00 95.81 102 ILE A O 1
ATOM 804 N N . TYR A 1 103 ? 2.734 6.336 10.741 1.00 95.50 103 TYR A N 1
ATOM 805 C CA . TYR A 1 103 ? 2.197 7.126 9.634 1.00 95.50 103 TYR A CA 1
ATOM 806 C C . TYR A 1 103 ? 3.120 7.120 8.405 1.00 95.50 103 TYR A C 1
ATOM 808 O O . TYR A 1 103 ? 2.650 7.077 7.276 1.00 95.50 103 TYR A O 1
ATOM 816 N N . PHE A 1 104 ? 4.443 7.083 8.596 1.00 96.31 104 PHE A N 1
ATOM 817 C CA . PHE A 1 104 ? 5.393 6.904 7.494 1.00 96.31 104 PHE A CA 1
ATOM 818 C C . PHE A 1 104 ? 5.151 5.604 6.712 1.00 96.31 104 PHE A C 1
ATOM 820 O O . PHE A 1 104 ? 5.223 5.604 5.487 1.00 96.31 104 PHE A O 1
ATOM 827 N N . GLY A 1 105 ? 4.827 4.503 7.392 1.00 96.81 105 GLY A N 1
ATOM 828 C CA . GLY A 1 105 ? 4.455 3.245 6.745 1.00 96.81 105 GLY A CA 1
ATOM 829 C C . GLY A 1 105 ? 3.158 3.323 5.944 1.00 96.81 105 GLY A C 1
ATOM 830 O O . GLY A 1 105 ? 3.135 2.849 4.807 1.00 96.81 105 GLY A O 1
ATOM 831 N N . ASN A 1 106 ? 2.128 3.955 6.516 1.00 96.06 106 ASN A N 1
ATOM 832 C CA . ASN A 1 106 ? 0.842 4.206 5.859 1.00 96.06 106 ASN A CA 1
ATOM 833 C C . ASN A 1 106 ? 1.041 5.048 4.585 1.00 96.06 106 ASN A C 1
ATOM 835 O O . ASN A 1 106 ? 0.789 4.592 3.473 1.00 96.06 106 ASN A O 1
ATOM 839 N N . TRP A 1 107 ? 1.699 6.196 4.733 1.00 96.38 107 TRP A N 1
ATOM 840 C CA . TRP A 1 107 ? 2.029 7.119 3.648 1.00 96.38 107 TRP A CA 1
ATOM 841 C C . TRP A 1 107 ? 2.837 6.467 2.514 1.00 96.38 107 TRP A C 1
ATOM 843 O O . TRP A 1 107 ? 2.661 6.778 1.335 1.00 96.38 107 TRP A O 1
ATOM 853 N N . LEU A 1 108 ? 3.739 5.529 2.828 1.00 97.75 108 LEU A N 1
ATOM 854 C CA . LEU A 1 108 ? 4.457 4.781 1.794 1.00 97.75 108 LEU A CA 1
ATOM 855 C C . LEU A 1 108 ? 3.548 3.847 0.991 1.00 97.75 108 LEU A C 1
ATOM 857 O O . LEU A 1 108 ? 3.921 3.505 -0.133 1.00 97.75 108 LEU A O 1
ATOM 861 N N . ARG A 1 109 ? 2.423 3.372 1.539 1.00 97.00 109 ARG A N 1
ATOM 862 C CA . ARG A 1 109 ? 1.439 2.602 0.767 1.00 97.00 109 ARG A CA 1
ATOM 863 C C . ARG A 1 109 ? 0.710 3.510 -0.202 1.00 97.00 109 ARG A C 1
ATOM 865 O O . ARG A 1 109 ? 0.785 3.200 -1.390 1.00 97.00 109 ARG A O 1
ATOM 872 N N . ASP A 1 110 ? 0.208 4.667 0.227 1.00 94.06 110 ASP A N 1
ATOM 873 C CA . ASP A 1 110 ? -0.367 5.671 -0.683 1.00 94.06 110 ASP A CA 1
ATOM 874 C C . ASP A 1 110 ? 0.565 5.933 -1.878 1.00 94.06 110 ASP A C 1
ATOM 876 O O . ASP A 1 110 ? 0.225 5.726 -3.044 1.00 94.06 110 ASP A O 1
ATOM 880 N N . TYR A 1 111 ? 1.818 6.311 -1.604 1.00 96.81 111 TYR A N 1
ATOM 881 C CA . TYR A 1 111 ? 2.767 6.668 -2.661 1.00 96.81 111 TYR A CA 1
ATOM 882 C C . TYR A 1 111 ? 3.249 5.485 -3.506 1.00 96.81 111 TYR A C 1
ATOM 884 O O . TYR A 1 111 ? 3.773 5.702 -4.605 1.00 96.81 111 TYR A O 1
ATOM 892 N N . SER A 1 112 ? 3.052 4.240 -3.056 1.00 97.19 112 SER A N 1
ATOM 893 C CA . SER A 1 112 ? 3.355 3.058 -3.870 1.00 97.19 112 SER A CA 1
ATOM 894 C C . SER A 1 112 ? 2.502 2.996 -5.145 1.00 97.19 112 SER A C 1
ATOM 896 O O . SER A 1 112 ? 2.962 2.440 -6.142 1.00 97.19 112 SER A O 1
ATOM 898 N N . GLN A 1 113 ? 1.330 3.651 -5.174 1.00 93.50 113 GLN A N 1
ATOM 899 C CA . GLN A 1 113 ? 0.474 3.762 -6.364 1.00 93.50 113 GLN A CA 1
ATOM 900 C C . GLN A 1 113 ? 1.156 4.487 -7.540 1.00 93.50 113 GLN A C 1
ATOM 902 O O . GLN A 1 113 ? 0.815 4.249 -8.698 1.00 93.50 113 GLN A O 1
ATOM 907 N N . LEU A 1 114 ? 2.175 5.325 -7.288 1.00 94.44 114 LEU A N 1
ATOM 908 C CA . LEU A 1 114 ? 2.990 5.919 -8.361 1.00 94.44 114 LEU A CA 1
ATOM 909 C C . LEU A 1 114 ? 3.812 4.874 -9.124 1.00 94.44 114 LEU A C 1
ATOM 911 O O . LEU A 1 114 ? 4.239 5.116 -10.256 1.00 94.44 114 LEU A O 1
ATOM 915 N N . LEU A 1 115 ? 4.057 3.718 -8.510 1.00 97.00 115 LEU A N 1
ATOM 916 C CA . LEU A 1 115 ? 4.809 2.612 -9.079 1.00 97.00 115 LEU A CA 1
ATOM 917 C C . LEU A 1 115 ? 3.850 1.593 -9.682 1.00 97.00 115 LEU A C 1
ATOM 919 O O . LEU A 1 115 ? 3.910 0.425 -9.330 1.00 97.00 115 LEU A O 1
ATOM 923 N N . ASP A 1 116 ? 2.979 2.043 -10.584 1.00 95.19 116 ASP A N 1
ATOM 924 C CA . ASP A 1 116 ? 2.040 1.215 -11.351 1.00 95.19 116 ASP A CA 1
ATOM 925 C C . ASP A 1 116 ? 2.668 0.739 -12.684 1.00 95.19 116 ASP A C 1
ATOM 927 O O . ASP A 1 116 ? 3.451 1.484 -13.294 1.00 95.19 116 ASP A O 1
ATOM 931 N N . PRO A 1 117 ? 2.326 -0.458 -13.208 1.00 94.12 117 PRO A N 1
ATOM 932 C CA . PRO A 1 117 ? 2.860 -0.958 -14.482 1.00 94.12 117 PRO A CA 1
ATOM 933 C C . PRO A 1 117 ? 2.650 -0.029 -15.692 1.00 94.12 117 PRO A C 1
ATOM 935 O O . PRO A 1 117 ? 3.366 -0.138 -16.691 1.00 94.12 117 PRO A O 1
ATOM 938 N N . LYS A 1 118 ? 1.675 0.883 -15.640 1.00 90.06 118 LYS A N 1
ATOM 939 C CA . LYS A 1 118 ? 1.403 1.873 -16.692 1.00 90.06 118 LYS A CA 1
ATOM 940 C C . LYS A 1 118 ? 2.353 3.070 -16.644 1.00 90.06 118 LYS A C 1
ATOM 942 O O . LYS A 1 118 ? 2.500 3.740 -17.662 1.00 90.06 118 LYS A O 1
ATOM 947 N N . ILE A 1 119 ? 2.998 3.319 -15.504 1.00 91.12 119 ILE A N 1
ATOM 948 C CA . ILE A 1 119 ? 3.894 4.463 -15.261 1.00 91.12 119 ILE A CA 1
ATOM 949 C C . ILE A 1 119 ? 5.358 4.002 -15.221 1.00 91.12 119 ILE A C 1
ATOM 951 O O . ILE A 1 119 ? 6.259 4.686 -15.720 1.00 91.12 119 ILE A O 1
ATOM 955 N N . VAL A 1 120 ? 5.618 2.818 -14.659 1.00 95.31 120 VAL A N 1
ATOM 956 C CA . VAL A 1 120 ? 6.978 2.303 -14.496 1.00 95.31 120 VAL A CA 1
ATOM 957 C C . VAL A 1 120 ? 7.588 1.927 -15.847 1.00 95.31 120 VAL A C 1
ATOM 959 O O . VAL A 1 120 ? 7.054 1.149 -16.644 1.00 95.31 120 VAL A O 1
ATOM 962 N N . ARG A 1 121 ? 8.769 2.481 -16.111 1.00 95.25 121 ARG A N 1
ATOM 963 C CA . ARG A 1 121 ? 9.618 2.171 -17.262 1.00 95.25 121 ARG A CA 1
ATOM 964 C C . ARG A 1 121 ? 10.543 1.001 -16.941 1.00 95.25 121 ARG A C 1
ATOM 966 O O . ARG A 1 121 ? 11.320 1.089 -15.989 1.00 95.25 121 ARG A O 1
ATOM 973 N N . ALA A 1 122 ? 10.563 -0.011 -17.807 1.00 92.25 122 ALA A N 1
ATOM 974 C CA . ALA A 1 122 ? 11.555 -1.079 -17.724 1.00 92.25 122 ALA A CA 1
ATOM 975 C C . ALA A 1 122 ? 12.982 -0.544 -17.928 1.00 92.25 122 ALA A C 1
ATOM 977 O O . ALA A 1 122 ? 13.209 0.416 -18.672 1.00 92.25 122 ALA A O 1
ATOM 978 N N . THR A 1 123 ? 13.974 -1.200 -17.330 1.00 86.88 123 THR A N 1
ATOM 979 C CA . THR A 1 123 ? 15.393 -0.828 -17.490 1.00 86.88 123 THR A CA 1
ATOM 980 C C . THR A 1 123 ? 15.872 -0.944 -18.939 1.00 86.88 123 THR A C 1
ATOM 982 O O . THR A 1 123 ? 16.696 -0.140 -19.373 1.00 86.88 123 THR A O 1
ATOM 985 N N . THR A 1 124 ? 15.306 -1.886 -19.697 1.00 90.06 124 THR A N 1
ATOM 986 C CA . THR A 1 124 ? 15.603 -2.162 -21.112 1.00 90.06 124 THR A CA 1
ATOM 987 C C . THR A 1 124 ? 14.901 -1.217 -22.089 1.00 90.06 124 THR A C 1
ATOM 989 O O . THR A 1 124 ? 15.279 -1.154 -23.258 1.00 90.06 124 THR A O 1
ATOM 992 N N . MET A 1 125 ? 13.888 -0.470 -21.640 1.00 89.94 125 MET A N 1
ATOM 993 C CA . MET A 1 125 ? 13.148 0.465 -22.488 1.00 89.94 125 MET A CA 1
ATOM 994 C C . MET A 1 125 ? 13.894 1.798 -22.641 1.00 89.94 125 MET A C 1
ATOM 996 O O . MET A 1 125 ? 14.487 2.281 -21.669 1.00 89.94 125 MET A O 1
ATOM 1000 N N . PRO A 1 126 ? 13.815 2.465 -23.809 1.00 92.06 126 PRO A N 1
ATOM 1001 C CA . PRO A 1 126 ? 14.359 3.810 -23.970 1.00 92.06 126 PRO A CA 1
ATOM 1002 C C . PRO A 1 126 ? 13.697 4.786 -22.987 1.00 92.06 126 PRO A C 1
ATOM 1004 O O . PRO A 1 126 ? 12.537 4.620 -22.607 1.00 92.06 126 PRO A O 1
ATOM 1007 N N . LYS A 1 127 ? 14.441 5.810 -22.555 1.00 91.50 127 LYS A N 1
ATOM 1008 C CA . LYS A 1 127 ? 13.897 6.870 -21.691 1.00 91.50 127 LYS A CA 1
ATOM 1009 C C . LYS A 1 127 ? 12.756 7.590 -22.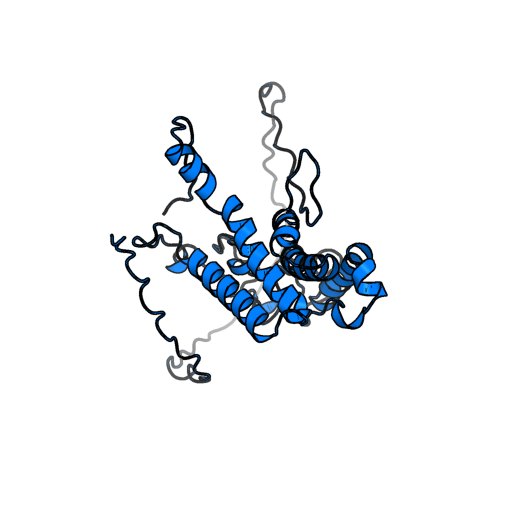417 1.00 91.50 127 LYS A C 1
ATOM 1011 O O . LYS A 1 127 ? 12.930 7.987 -23.563 1.00 91.50 127 LYS A O 1
ATOM 1016 N N . SER A 1 128 ? 11.638 7.790 -21.725 1.00 85.06 128 SER A N 1
ATOM 1017 C CA . SER A 1 128 ? 10.452 8.480 -22.244 1.00 85.06 128 SER A CA 1
ATOM 1018 C C . SER A 1 128 ? 9.947 9.442 -21.176 1.00 85.06 128 SER A C 1
ATOM 1020 O O . SER A 1 128 ? 9.065 9.102 -20.402 1.00 85.06 128 SER A O 1
ATOM 1022 N N . PHE A 1 129 ? 10.584 10.604 -21.055 1.00 85.62 129 PHE A N 1
ATOM 1023 C CA . PHE A 1 129 ? 10.220 11.608 -20.054 1.00 85.62 129 PHE A CA 1
ATOM 1024 C C . PHE A 1 129 ? 9.219 12.617 -20.646 1.00 85.62 129 PHE A C 1
ATOM 1026 O O . PHE A 1 129 ? 9.477 13.086 -21.756 1.00 85.62 129 PHE A O 1
ATOM 1033 N N . PRO A 1 130 ? 8.149 13.007 -19.921 1.00 83.12 130 PRO A N 1
ATOM 1034 C CA . PRO A 1 130 ? 7.805 12.625 -18.542 1.00 83.12 130 PRO A CA 1
ATOM 1035 C C . PRO A 1 130 ? 6.941 11.358 -18.414 1.00 83.12 130 PRO A C 1
ATOM 1037 O O . PRO A 1 130 ? 6.675 10.936 -17.295 1.00 83.12 130 PRO A O 1
ATOM 1040 N N . ASP A 1 131 ? 6.530 10.751 -19.529 1.00 85.06 131 ASP A N 1
ATOM 1041 C CA . ASP A 1 131 ? 5.492 9.709 -19.561 1.00 85.06 131 ASP A CA 1
ATOM 1042 C C . ASP A 1 131 ? 5.817 8.449 -18.744 1.00 85.06 131 ASP A C 1
ATOM 1044 O O . ASP A 1 131 ? 4.924 7.850 -18.154 1.00 85.06 131 ASP A O 1
ATOM 1048 N N . LEU A 1 132 ? 7.083 8.020 -18.731 1.00 88.44 132 LEU A N 1
ATOM 1049 C CA . LEU A 1 132 ? 7.537 6.812 -18.047 1.00 88.44 132 LEU A CA 1
ATOM 1050 C C . LEU A 1 132 ? 8.862 7.049 -17.315 1.00 88.44 132 LEU A C 1
ATOM 1052 O O . LEU A 1 132 ? 9.886 7.418 -17.905 1.00 88.44 132 LEU A O 1
ATOM 1056 N N . LEU A 1 133 ? 8.882 6.712 -16.028 1.00 93.69 133 LEU A N 1
ATOM 1057 C CA . LEU A 1 133 ? 10.054 6.804 -15.159 1.00 93.69 133 LEU A CA 1
ATOM 1058 C C . LEU A 1 133 ? 10.431 5.418 -14.630 1.00 93.69 133 LEU A C 1
ATOM 1060 O O . LEU A 1 133 ? 9.579 4.562 -14.429 1.00 93.69 133 LEU A O 1
ATOM 1064 N N . SER A 1 134 ? 11.723 5.161 -14.415 1.00 95.00 134 SER A N 1
ATOM 1065 C CA . SER A 1 134 ? 12.138 3.909 -13.761 1.00 95.00 134 SER A CA 1
ATOM 1066 C C . SER A 1 134 ? 11.727 3.906 -12.290 1.00 95.00 134 SER A C 1
ATOM 1068 O O . SER A 1 134 ? 11.701 4.973 -11.673 1.00 95.00 134 SER A O 1
ATOM 1070 N N . ARG A 1 135 ? 11.535 2.717 -11.704 1.00 96.56 135 ARG A N 1
ATOM 1071 C CA . ARG A 1 135 ? 11.292 2.531 -10.260 1.00 96.56 135 ARG A CA 1
ATOM 1072 C C . ARG A 1 135 ? 12.251 3.335 -9.384 1.00 96.56 135 ARG A C 1
ATOM 1074 O O . ARG A 1 135 ? 11.814 4.067 -8.507 1.00 96.56 135 ARG A O 1
ATOM 1081 N N . GLU A 1 136 ? 13.543 3.291 -9.695 1.00 96.25 136 GLU A N 1
ATOM 1082 C CA . GLU A 1 136 ? 14.584 4.088 -9.027 1.00 96.25 136 GLU A CA 1
ATOM 1083 C C . GLU A 1 136 ? 14.322 5.601 -9.055 1.00 96.25 136 GLU A C 1
ATOM 1085 O O . GLU A 1 136 ? 14.535 6.306 -8.074 1.00 96.25 136 GLU A O 1
ATOM 1090 N N . ALA A 1 137 ? 13.849 6.126 -10.188 1.00 95.75 137 ALA A N 1
ATOM 1091 C CA . ALA A 1 137 ? 13.603 7.556 -10.333 1.00 95.75 137 ALA A CA 1
ATOM 1092 C C . ALA A 1 137 ? 12.349 7.976 -9.558 1.00 95.75 137 ALA A C 1
ATOM 1094 O O . ALA A 1 137 ? 12.385 8.980 -8.852 1.00 95.75 137 ALA A O 1
ATOM 1095 N N . LEU A 1 138 ? 11.277 7.181 -9.644 1.00 97.19 138 LEU A N 1
ATOM 1096 C CA . LEU A 1 138 ? 10.044 7.398 -8.882 1.00 97.19 138 LEU A CA 1
ATOM 1097 C C . LEU A 1 138 ? 10.302 7.312 -7.376 1.00 97.19 138 LEU A C 1
ATOM 1099 O O . LEU A 1 138 ? 9.913 8.210 -6.640 1.00 97.19 138 LEU A O 1
ATOM 1103 N N . THR A 1 139 ? 11.054 6.304 -6.930 1.00 98.19 139 THR A N 1
ATOM 1104 C CA . THR A 1 139 ? 11.433 6.141 -5.519 1.00 98.19 139 THR A CA 1
ATOM 1105 C C . THR A 1 139 ? 12.180 7.365 -4.996 1.00 98.19 139 THR A C 1
ATOM 1107 O O . THR A 1 139 ? 11.867 7.858 -3.921 1.00 98.19 139 THR A O 1
ATOM 1110 N N . ARG A 1 140 ? 13.129 7.915 -5.765 1.00 97.56 140 ARG A N 1
ATOM 1111 C CA . ARG A 1 140 ? 13.855 9.134 -5.363 1.00 97.56 140 ARG A CA 1
ATOM 1112 C C . ARG A 1 140 ? 12.957 10.362 -5.284 1.00 97.56 140 ARG A C 1
ATOM 1114 O O . ARG A 1 140 ? 13.182 11.211 -4.429 1.00 97.56 140 ARG A O 1
ATOM 1121 N N . ILE A 1 141 ? 11.962 10.474 -6.163 1.00 96.94 141 ILE A N 1
ATOM 1122 C CA . ILE A 1 141 ? 10.962 11.544 -6.071 1.00 96.94 141 ILE A CA 1
ATOM 1123 C C . ILE A 1 141 ? 10.188 11.400 -4.757 1.00 96.94 141 ILE A C 1
ATOM 1125 O O . ILE A 1 141 ? 10.065 12.375 -4.020 1.00 96.94 141 ILE A O 1
ATOM 1129 N N . VAL A 1 142 ? 9.740 10.186 -4.428 1.00 97.88 142 VAL A N 1
ATOM 1130 C CA . VAL A 1 142 ? 9.041 9.905 -3.168 1.00 97.88 142 VAL A CA 1
ATOM 1131 C C . VAL A 1 142 ? 9.941 10.153 -1.952 1.00 97.88 142 VAL A C 1
ATOM 1133 O O . VAL A 1 142 ? 9.474 10.758 -0.996 1.00 97.88 142 VAL A O 1
ATOM 1136 N N . ASP A 1 143 ? 11.236 9.812 -1.993 1.00 97.81 143 ASP A N 1
ATOM 1137 C CA . ASP A 1 143 ? 12.189 10.143 -0.916 1.00 97.81 143 ASP A CA 1
ATOM 1138 C C . ASP A 1 143 ? 12.274 11.656 -0.676 1.00 97.81 143 ASP A C 1
ATOM 1140 O O . ASP A 1 143 ? 12.229 12.116 0.462 1.00 97.81 143 ASP A O 1
ATOM 1144 N N . VAL A 1 144 ? 12.329 12.462 -1.742 1.00 96.94 144 VAL A N 1
ATOM 1145 C CA . VAL A 1 144 ? 12.336 13.930 -1.621 1.00 96.94 144 VAL A CA 1
ATOM 1146 C C . VAL A 1 144 ? 11.035 14.447 -0.998 1.00 96.94 144 VAL A C 1
ATOM 1148 O O . VAL A 1 144 ? 11.079 15.353 -0.162 1.00 96.94 144 VAL A O 1
ATOM 1151 N N . LEU A 1 145 ? 9.885 13.874 -1.363 1.00 97.31 145 LEU A N 1
ATOM 1152 C CA . LEU A 1 145 ? 8.600 14.219 -0.745 1.00 97.31 145 LEU A CA 1
ATOM 1153 C C . LEU A 1 145 ? 8.558 13.805 0.733 1.00 97.31 145 LEU A C 1
ATOM 1155 O O . LEU A 1 145 ? 8.137 14.601 1.574 1.00 97.31 145 LEU A O 1
ATOM 1159 N N . ALA A 1 146 ? 9.083 12.625 1.062 1.00 96.12 146 ALA A N 1
ATOM 1160 C CA . ALA A 1 146 ? 9.176 12.129 2.428 1.00 96.12 146 ALA A CA 1
ATOM 1161 C C . ALA A 1 146 ? 10.074 13.012 3.304 1.00 96.12 146 ALA A C 1
ATOM 1163 O O . ALA A 1 146 ? 9.758 13.231 4.468 1.00 96.12 146 ALA A O 1
ATOM 1164 N N . VAL A 1 147 ? 11.157 13.584 2.763 1.00 94.94 147 VAL A N 1
ATOM 1165 C CA . VAL A 1 147 ? 11.990 14.552 3.502 1.00 94.94 147 VAL A CA 1
ATOM 1166 C C . VAL A 1 147 ? 11.174 15.756 3.956 1.00 94.94 147 VAL A C 1
ATOM 1168 O O . VAL A 1 147 ? 11.351 16.217 5.081 1.00 94.94 147 VAL A O 1
ATOM 1171 N N . LYS A 1 148 ? 10.284 16.265 3.098 1.00 93.81 148 LYS A N 1
ATOM 1172 C CA . LYS A 1 148 ? 9.412 17.388 3.445 1.00 93.81 148 LYS A CA 1
ATOM 1173 C C . LYS A 1 148 ? 8.380 16.972 4.492 1.00 93.81 148 LYS A C 1
ATOM 1175 O O . LYS A 1 148 ? 8.262 17.652 5.507 1.00 93.81 148 LYS A O 1
ATOM 1180 N N . GLU A 1 149 ? 7.669 15.871 4.256 1.00 94.00 149 GLU A N 1
ATOM 1181 C CA . GLU A 1 149 ? 6.578 15.423 5.130 1.00 94.00 149 GLU A CA 1
ATOM 1182 C C . GLU A 1 149 ? 7.083 14.980 6.508 1.00 94.00 149 GLU A C 1
ATOM 1184 O O . GLU A 1 149 ? 6.521 15.375 7.523 1.00 94.00 149 GLU A O 1
ATOM 1189 N N . PHE A 1 150 ? 8.185 14.231 6.564 1.00 94.81 150 PHE A N 1
ATOM 1190 C CA . PHE A 1 150 ? 8.744 13.610 7.770 1.00 94.81 150 PHE A CA 1
ATOM 1191 C C . PHE A 1 150 ? 10.028 14.293 8.243 1.00 94.81 150 PHE A C 1
ATOM 1193 O O . PHE A 1 150 ? 10.974 13.634 8.679 1.00 94.81 150 PHE A O 1
ATOM 1200 N N . THR A 1 151 ? 10.084 15.626 8.144 1.00 94.06 151 THR A N 1
ATOM 1201 C CA . THR A 1 151 ? 11.271 16.411 8.536 1.00 94.06 151 THR A CA 1
ATOM 1202 C C . THR A 1 151 ? 11.707 16.110 9.979 1.00 94.06 151 THR A C 1
ATOM 1204 O O . THR A 1 151 ? 12.897 15.972 10.242 1.00 94.06 151 THR A O 1
ATOM 1207 N N . ASP A 1 152 ? 10.756 15.960 10.899 1.00 92.69 152 ASP A N 1
ATOM 1208 C CA . ASP A 1 152 ? 10.959 15.580 12.305 1.00 92.69 152 ASP A CA 1
ATOM 1209 C C . ASP A 1 152 ? 11.705 14.242 12.470 1.00 92.69 152 ASP A C 1
ATOM 1211 O O . ASP A 1 152 ? 12.703 14.160 13.194 1.00 92.69 152 ASP A O 1
ATOM 1215 N N . LEU A 1 153 ? 11.271 13.204 11.751 1.00 93.44 153 LEU A N 1
ATOM 1216 C CA . LEU A 1 153 ? 11.907 11.885 11.777 1.00 93.44 153 LEU A CA 1
ATOM 1217 C C . LEU A 1 153 ? 13.273 11.905 11.075 1.00 93.44 153 LEU A C 1
ATOM 1219 O O . LEU A 1 153 ? 14.257 11.366 11.583 1.00 93.44 153 LEU A O 1
ATOM 1223 N N . MET A 1 154 ? 13.349 12.574 9.923 1.00 92.69 154 MET A N 1
ATOM 1224 C CA . MET A 1 154 ? 14.538 12.627 9.068 1.00 92.69 154 MET A CA 1
ATOM 1225 C C . MET A 1 154 ? 15.682 13.442 9.679 1.00 92.69 154 MET A C 1
ATOM 1227 O O . MET A 1 154 ? 16.847 13.120 9.443 1.00 92.69 154 MET A O 1
ATOM 1231 N N . GLN A 1 155 ? 15.378 14.487 10.457 1.00 91.62 155 GLN A N 1
ATOM 1232 C CA . GLN A 1 155 ? 16.385 15.237 11.218 1.00 91.62 155 GLN A CA 1
ATOM 1233 C C . GLN A 1 155 ? 16.979 14.405 12.353 1.00 91.62 155 GLN A C 1
ATOM 1235 O O . GLN A 1 155 ? 18.160 14.551 12.660 1.00 91.62 155 GLN A O 1
ATOM 1240 N N . THR A 1 156 ? 16.167 13.536 12.958 1.00 90.25 156 THR A N 1
ATOM 1241 C CA . THR A 1 156 ? 16.595 12.680 14.066 1.00 90.25 156 THR A CA 1
ATOM 1242 C C . THR A 1 156 ? 17.464 11.529 13.561 1.00 90.25 156 THR A C 1
ATOM 1244 O O . THR A 1 156 ? 18.563 11.323 14.069 1.00 90.25 156 THR A O 1
ATOM 1247 N N . ASP A 1 157 ? 16.999 10.790 12.548 1.00 91.12 157 ASP A N 1
ATOM 1248 C CA . ASP A 1 157 ? 17.756 9.689 11.947 1.00 91.12 157 ASP A CA 1
ATOM 1249 C C . ASP A 1 157 ? 17.300 9.398 10.510 1.00 91.12 157 ASP A C 1
ATOM 1251 O O . ASP A 1 157 ? 16.515 8.486 10.241 1.00 91.12 157 ASP A O 1
ATOM 1255 N N . ARG A 1 158 ? 17.840 10.152 9.547 1.00 92.88 158 ARG A N 1
ATOM 1256 C CA . ARG A 1 158 ? 17.561 9.959 8.114 1.00 92.88 158 ARG A CA 1
ATOM 1257 C C . ARG A 1 158 ? 17.760 8.513 7.651 1.00 92.88 158 ARG A C 1
ATOM 1259 O O . ARG A 1 158 ? 17.026 8.051 6.782 1.00 92.88 158 ARG A O 1
ATOM 1266 N N . SER A 1 159 ? 18.748 7.794 8.187 1.00 93.50 159 SER A N 1
ATOM 1267 C CA . SER A 1 159 ? 19.075 6.445 7.705 1.00 93.50 159 SER A CA 1
ATOM 1268 C C . SER A 1 159 ? 17.929 5.454 7.939 1.00 93.50 159 SER A C 1
ATOM 1270 O O . SER A 1 159 ? 17.691 4.554 7.129 1.00 93.50 159 SER A O 1
ATOM 1272 N N . ARG A 1 160 ? 17.147 5.673 9.001 1.00 93.06 160 ARG A N 1
ATOM 1273 C CA . ARG A 1 160 ? 15.985 4.849 9.343 1.00 93.06 160 ARG A CA 1
ATOM 1274 C C . ARG A 1 160 ? 14.761 5.140 8.482 1.00 93.06 160 ARG A C 1
ATOM 1276 O O . ARG A 1 160 ? 13.944 4.242 8.319 1.00 93.06 160 ARG A O 1
ATOM 1283 N N . PHE A 1 161 ? 14.666 6.335 7.901 1.00 95.62 161 PHE A N 1
ATOM 1284 C CA . PHE A 1 161 ? 13.473 6.794 7.181 1.00 95.62 161 PHE A CA 1
ATOM 1285 C C . PHE A 1 161 ? 13.700 7.081 5.697 1.00 95.62 161 PHE A C 1
ATOM 1287 O O . PHE A 1 161 ? 12.754 7.420 4.998 1.00 95.62 161 PHE A O 1
ATOM 1294 N N . VAL A 1 162 ? 14.920 6.906 5.180 1.00 96.25 162 VAL A N 1
ATOM 1295 C CA . VAL A 1 162 ? 15.172 6.996 3.735 1.00 96.25 162 VAL A CA 1
ATOM 1296 C C . VAL A 1 162 ? 14.261 6.032 2.972 1.00 96.25 162 VAL A C 1
ATOM 1298 O O . VAL A 1 162 ? 14.136 4.854 3.333 1.00 96.25 162 VAL A O 1
ATOM 1301 N N . VAL A 1 163 ? 13.626 6.538 1.917 1.00 97.94 163 VAL A N 1
ATOM 1302 C CA . VAL A 1 163 ? 12.760 5.746 1.045 1.00 97.94 163 VAL A CA 1
ATOM 1303 C C . VAL A 1 163 ? 13.630 5.028 0.021 1.00 97.94 163 VAL A C 1
ATOM 1305 O O . VAL A 1 163 ? 14.359 5.650 -0.753 1.00 97.94 163 VAL A O 1
ATOM 1308 N N . THR A 1 164 ? 13.556 3.699 0.017 1.00 97.56 164 THR A N 1
ATOM 1309 C CA . THR A 1 164 ? 14.275 2.834 -0.927 1.00 97.56 164 THR A CA 1
ATOM 1310 C C . THR A 1 164 ? 13.284 2.041 -1.779 1.00 97.56 164 THR A C 1
ATOM 1312 O O . THR A 1 164 ? 12.117 1.923 -1.385 1.00 97.56 164 THR A O 1
ATOM 1315 N N . PRO A 1 165 ? 13.704 1.476 -2.928 1.00 97.62 165 PRO A N 1
ATOM 1316 C CA . PRO A 1 165 ? 1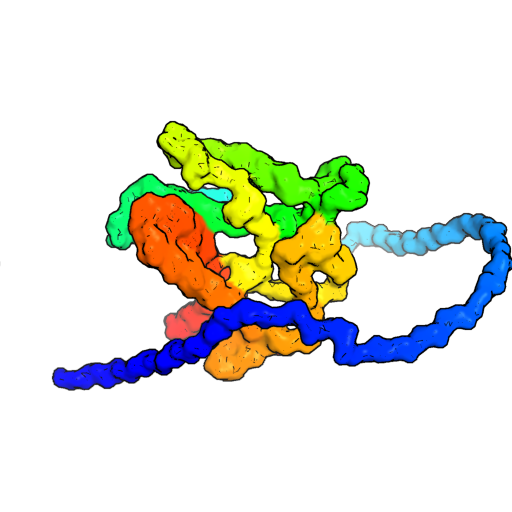2.824 0.648 -3.750 1.00 97.62 165 PRO A CA 1
ATOM 1317 C C . PRO A 1 165 ? 12.221 -0.531 -2.978 1.00 97.62 165 PRO A C 1
ATOM 1319 O O . PRO A 1 165 ? 11.099 -0.939 -3.265 1.00 97.62 165 PRO A O 1
ATOM 1322 N N . GLU A 1 166 ? 12.937 -1.057 -1.984 1.00 95.81 166 GLU A N 1
ATOM 1323 C CA . GLU A 1 166 ? 12.498 -2.159 -1.125 1.00 95.81 166 GLU A CA 1
ATOM 1324 C C . GLU A 1 166 ? 11.446 -1.706 -0.109 1.00 95.81 166 GLU A C 1
ATOM 1326 O O . GLU A 1 166 ? 10.462 -2.407 0.100 1.00 95.81 166 GLU A O 1
ATOM 1331 N N . ARG A 1 167 ? 11.618 -0.523 0.500 1.00 96.25 167 ARG A N 1
ATOM 1332 C CA . ARG A 1 167 ? 10.644 0.032 1.457 1.00 96.25 167 ARG A CA 1
ATOM 1333 C C . ARG A 1 167 ? 9.370 0.525 0.779 1.00 96.25 167 ARG A C 1
ATOM 1335 O O . ARG A 1 167 ? 8.290 0.380 1.342 1.00 96.25 167 ARG A O 1
ATOM 1342 N N . LEU A 1 168 ? 9.504 1.135 -0.398 1.00 98.00 168 LEU A N 1
ATOM 1343 C CA . LEU A 1 168 ? 8.374 1.653 -1.166 1.00 98.00 168 LEU A CA 1
ATOM 1344 C C . LEU A 1 168 ? 7.663 0.546 -1.955 1.00 98.00 168 LEU A C 1
ATOM 1346 O O . LEU A 1 168 ? 6.448 0.601 -2.127 1.00 98.00 168 LEU A O 1
ATOM 1350 N N . GLY A 1 169 ? 8.389 -0.482 -2.394 1.00 97.25 169 GLY A N 1
ATOM 1351 C CA . GLY A 1 169 ? 7.825 -1.579 -3.175 1.00 97.25 169 GLY A CA 1
ATOM 1352 C C . GLY A 1 169 ? 7.326 -1.118 -4.544 1.00 97.25 169 GLY A C 1
ATOM 1353 O O . GLY A 1 169 ? 7.871 -0.190 -5.135 1.00 97.25 169 GLY A O 1
ATOM 1354 N N . VAL A 1 170 ? 6.297 -1.792 -5.047 1.00 97.88 170 VAL A N 1
ATOM 1355 C CA . VAL A 1 170 ? 5.534 -1.416 -6.244 1.00 97.88 170 VAL A CA 1
ATOM 1356 C C . VAL A 1 170 ? 4.048 -1.421 -5.896 1.00 97.88 170 VAL A C 1
ATOM 1358 O O . VAL A 1 170 ? 3.674 -1.995 -4.874 1.00 97.88 170 VAL A O 1
ATOM 1361 N N . TYR A 1 171 ? 3.201 -0.828 -6.735 1.00 97.62 171 TYR A N 1
ATOM 1362 C CA . TYR A 1 171 ? 1.756 -0.904 -6.541 1.00 97.62 171 TYR A CA 1
ATOM 1363 C C . TYR A 1 171 ? 1.266 -2.363 -6.541 1.00 97.62 171 TYR A C 1
ATOM 1365 O O . TYR A 1 171 ? 1.610 -3.147 -7.436 1.00 97.62 171 TYR A O 1
ATOM 1373 N N . ARG A 1 172 ? 0.429 -2.709 -5.555 1.00 97.19 172 ARG A N 1
ATOM 1374 C CA . ARG A 1 172 ? -0.248 -4.007 -5.443 1.00 97.19 172 ARG A CA 1
ATOM 1375 C C . ARG A 1 172 ? -1.713 -3.819 -5.063 1.00 97.19 172 ARG A C 1
ATOM 1377 O O . ARG A 1 172 ? -1.963 -3.332 -3.967 1.00 97.19 172 ARG A O 1
ATOM 1384 N N . PRO A 1 173 ? -2.685 -4.321 -5.843 1.00 96.06 173 PRO A N 1
ATOM 1385 C CA . PRO A 1 173 ? -4.099 -4.177 -5.494 1.00 96.06 173 PRO A CA 1
ATOM 1386 C C . PRO A 1 173 ? -4.453 -4.698 -4.094 1.00 96.06 173 PRO A C 1
ATOM 1388 O O . PRO A 1 173 ? -5.289 -4.130 -3.406 1.00 96.06 173 PRO A O 1
ATOM 1391 N N . ALA A 1 174 ? -3.780 -5.759 -3.638 1.00 96.62 174 ALA A N 1
ATOM 1392 C CA . ALA A 1 174 ? -4.032 -6.342 -2.325 1.00 96.62 174 ALA A CA 1
ATOM 1393 C C . ALA A 1 174 ? -3.579 -5.457 -1.148 1.00 96.62 174 ALA A C 1
ATOM 1395 O O . ALA A 1 174 ? -4.095 -5.629 -0.051 1.00 96.62 174 ALA A O 1
ATOM 1396 N N . GLU A 1 175 ? -2.657 -4.519 -1.353 1.00 96.75 175 GLU A N 1
ATOM 1397 C CA . GLU A 1 175 ? -2.260 -3.552 -0.318 1.00 96.75 175 GLU A CA 1
ATOM 1398 C C . GLU A 1 175 ? -3.224 -2.356 -0.232 1.00 96.75 175 GLU A C 1
ATOM 1400 O O . GLU A 1 175 ? -3.135 -1.608 0.729 1.00 96.75 175 GLU A O 1
ATOM 1405 N N . HIS A 1 176 ? -4.142 -2.222 -1.200 1.00 96.06 176 HIS A N 1
ATOM 1406 C CA . HIS A 1 176 ? -5.071 -1.088 -1.375 1.00 96.06 176 HIS A CA 1
ATOM 1407 C C . HIS A 1 176 ? -6.553 -1.520 -1.429 1.00 96.06 176 HIS A C 1
ATOM 1409 O O . HIS A 1 176 ? -7.449 -0.744 -1.733 1.00 96.06 176 HIS A O 1
ATOM 1415 N N . ILE A 1 177 ? -6.833 -2.822 -1.263 1.00 94.81 177 ILE A N 1
ATOM 1416 C CA . ILE A 1 177 ? -8.171 -3.439 -1.445 1.00 94.81 177 ILE A CA 1
ATOM 1417 C C . ILE A 1 177 ? -8.796 -3.112 -2.826 1.00 94.81 177 ILE A C 1
ATOM 1419 O O . ILE A 1 177 ? -10.002 -3.220 -3.068 1.00 94.81 177 ILE A O 1
ATOM 1423 N N . ASP A 1 178 ? -7.962 -2.766 -3.802 1.00 93.69 178 ASP A N 1
ATOM 1424 C CA . ASP A 1 178 ? -8.405 -2.454 -5.149 1.00 93.69 178 ASP A CA 1
ATOM 1425 C C . ASP A 1 178 ? -8.947 -3.699 -5.847 1.00 93.69 178 ASP A C 1
ATOM 1427 O O . ASP A 1 178 ? -8.464 -4.819 -5.666 1.00 93.69 178 ASP A O 1
ATOM 1431 N N . ASN A 1 179 ? -9.934 -3.499 -6.721 1.00 93.44 179 ASN A N 1
ATOM 1432 C CA . ASN A 1 179 ? -10.379 -4.556 -7.618 1.00 93.44 179 ASN A CA 1
ATOM 1433 C C . ASN A 1 179 ? -9.267 -4.847 -8.643 1.00 93.44 179 ASN A C 1
ATOM 1435 O O . ASN A 1 179 ? -9.029 -4.011 -9.518 1.00 93.44 179 ASN A O 1
ATOM 1439 N N . PRO A 1 180 ? -8.626 -6.032 -8.616 1.00 94.69 180 PRO A N 1
ATOM 1440 C CA . PRO A 1 180 ? -7.452 -6.291 -9.445 1.00 94.69 180 PRO A CA 1
ATOM 1441 C C . PRO A 1 180 ? -7.796 -6.558 -10.921 1.00 94.69 180 PRO A C 1
ATOM 1443 O O . PRO A 1 180 ? -6.896 -6.781 -11.733 1.00 94.69 180 PRO A O 1
ATOM 1446 N N . LYS A 1 181 ? -9.088 -6.578 -11.285 1.00 94.81 181 LYS A N 1
ATOM 1447 C CA . LYS A 1 181 ? -9.563 -6.935 -12.625 1.00 94.81 181 LYS A CA 1
ATOM 1448 C C . LYS A 1 181 ? -8.998 -6.006 -13.703 1.00 94.81 181 LYS A C 1
ATOM 1450 O O . LYS A 1 181 ? -9.363 -4.833 -13.795 1.00 94.81 181 LYS A O 1
ATOM 1455 N N . ALA A 1 182 ? -8.240 -6.581 -14.627 1.00 93.62 182 ALA A N 1
ATOM 1456 C CA . ALA A 1 182 ? -7.775 -5.926 -15.839 1.00 93.62 182 ALA A CA 1
ATOM 1457 C C . ALA A 1 182 ? -8.694 -6.251 -17.031 1.00 93.62 182 ALA A C 1
ATOM 1459 O O . ALA A 1 182 ? -8.970 -7.410 -17.325 1.00 93.62 182 ALA A O 1
ATOM 1460 N N . ILE A 1 183 ? -9.156 -5.220 -17.751 1.00 89.12 183 ILE A N 1
ATOM 1461 C CA . ILE A 1 183 ? -9.973 -5.381 -18.976 1.00 89.12 183 ILE A CA 1
ATOM 1462 C C . ILE A 1 183 ? -9.119 -5.181 -20.233 1.00 89.12 183 ILE A C 1
ATOM 1464 O O . ILE A 1 183 ? -9.250 -5.907 -21.214 1.00 89.12 183 ILE A O 1
ATOM 1468 N N . THR A 1 184 ? -8.222 -4.198 -20.204 1.00 88.38 184 THR A N 1
ATOM 1469 C CA . THR A 1 184 ? -7.320 -3.870 -21.315 1.00 88.38 184 THR A CA 1
ATOM 1470 C C . THR A 1 184 ? -5.878 -3.841 -20.806 1.00 88.38 184 THR A C 1
ATOM 1472 O O . THR A 1 184 ? -5.327 -2.751 -20.610 1.00 88.38 184 THR A O 1
ATOM 1475 N N . PRO A 1 185 ? -5.279 -5.012 -20.522 1.00 87.25 185 PRO A N 1
ATOM 1476 C CA . PRO A 1 185 ? -3.950 -5.089 -19.929 1.00 87.25 185 PRO A CA 1
ATOM 1477 C C . PRO A 1 185 ? -2.904 -4.487 -20.870 1.00 87.25 185 PRO A C 1
ATOM 1479 O O . PRO A 1 185 ? -2.728 -4.925 -22.008 1.00 87.25 185 PRO A O 1
ATOM 1482 N N . LYS A 1 186 ? -2.225 -3.446 -20.389 1.00 88.12 186 LYS A N 1
ATOM 1483 C CA . LYS A 1 186 ? -1.047 -2.846 -21.021 1.00 88.12 186 LYS A CA 1
ATOM 1484 C C . LYS A 1 186 ? -0.074 -2.448 -19.909 1.00 88.12 186 LYS A C 1
ATOM 1486 O O . LYS A 1 186 ? -0.502 -1.716 -19.017 1.00 88.12 186 LYS A O 1
ATOM 1491 N N . PRO A 1 187 ? 1.204 -2.868 -19.954 1.00 90.88 187 PRO A N 1
ATOM 1492 C CA . PRO A 1 187 ? 1.835 -3.798 -20.915 1.00 90.88 187 PRO A CA 1
ATOM 1493 C C . PRO A 1 187 ? 1.229 -5.215 -20.900 1.00 90.88 187 PRO A C 1
ATOM 1495 O O . PRO A 1 187 ? 0.350 -5.498 -20.087 1.00 90.88 187 PRO A O 1
ATOM 1498 N N . ALA A 1 188 ? 1.675 -6.087 -21.815 1.00 90.38 188 ALA 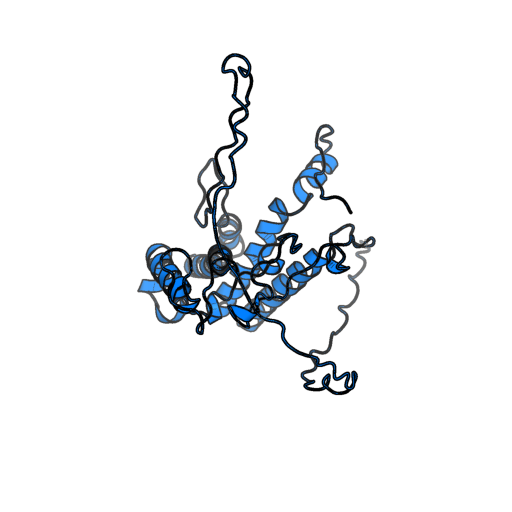A N 1
ATOM 1499 C CA . ALA A 1 188 ? 1.155 -7.453 -21.929 1.00 90.38 188 ALA A CA 1
ATOM 1500 C C . ALA A 1 188 ? 1.386 -8.252 -20.637 1.00 90.38 188 ALA A C 1
ATOM 1502 O O . ALA A 1 188 ? 0.456 -8.881 -20.136 1.00 90.38 188 ALA A O 1
ATOM 1503 N N . SER A 1 189 ? 2.580 -8.139 -20.051 1.00 94.31 189 SER A N 1
ATOM 1504 C CA . SER A 1 189 ? 2.856 -8.559 -18.678 1.00 94.31 189 SER A CA 1
ATOM 1505 C C . SER A 1 189 ? 3.364 -7.381 -17.833 1.00 94.31 189 SER A C 1
ATOM 1507 O O . SER A 1 189 ? 4.286 -6.686 -18.265 1.00 94.31 189 SER A O 1
ATOM 1509 N N . PRO A 1 190 ? 2.837 -7.158 -16.610 1.00 95.94 190 PRO A N 1
ATOM 1510 C CA . PRO A 1 190 ? 3.374 -6.167 -15.670 1.00 95.94 190 PRO A CA 1
ATOM 1511 C C . PRO A 1 190 ? 4.860 -6.372 -15.387 1.00 95.94 190 PRO A C 1
ATOM 1513 O O . PRO A 1 190 ? 5.623 -5.410 -15.293 1.00 95.94 190 PRO A O 1
ATOM 1516 N N . LYS A 1 191 ? 5.284 -7.641 -15.354 1.00 96.00 191 LYS A N 1
ATOM 1517 C CA . LYS A 1 191 ? 6.662 -8.056 -15.083 1.00 96.00 191 LYS A CA 1
ATOM 1518 C C . LYS A 1 191 ? 7.655 -7.657 -16.170 1.00 96.00 191 LYS A C 1
ATOM 1520 O O . LYS A 1 191 ? 8.858 -7.676 -15.933 1.00 96.00 191 LYS A O 1
ATOM 1525 N N . GLU A 1 192 ? 7.179 -7.227 -17.340 1.00 94.62 192 GLU A N 1
ATOM 1526 C CA . GLU A 1 192 ? 8.030 -6.568 -18.337 1.00 94.62 192 GLU A CA 1
ATOM 1527 C C . GLU A 1 192 ? 8.566 -5.218 -17.840 1.00 94.62 192 GLU A C 1
ATOM 1529 O O . GLU A 1 192 ? 9.579 -4.748 -18.354 1.00 94.62 192 GLU A O 1
ATOM 1534 N N . ARG A 1 193 ? 7.898 -4.574 -16.871 1.00 95.25 193 ARG A N 1
ATOM 1535 C CA . ARG A 1 193 ? 8.339 -3.298 -16.282 1.00 95.25 193 ARG A CA 1
ATOM 1536 C C . ARG A 1 193 ? 9.230 -3.498 -15.075 1.00 95.25 193 ARG A C 1
ATOM 1538 O O . ARG A 1 193 ? 10.287 -2.876 -15.005 1.00 95.25 193 ARG A O 1
ATOM 1545 N N . ASP A 1 194 ? 8.793 -4.344 -14.154 1.00 96.31 194 ASP A N 1
ATOM 1546 C CA . ASP A 1 194 ? 9.504 -4.679 -12.926 1.00 96.31 194 ASP A CA 1
ATOM 1547 C C . ASP A 1 194 ? 9.058 -6.068 -12.455 1.00 96.31 194 ASP A C 1
ATOM 1549 O O . ASP A 1 194 ? 7.865 -6.368 -12.464 1.00 96.31 194 ASP A O 1
ATOM 1553 N N . ALA A 1 195 ? 10.005 -6.922 -12.067 1.00 95.94 195 ALA A N 1
ATOM 1554 C CA . ALA A 1 195 ? 9.721 -8.306 -11.692 1.00 95.94 195 ALA A CA 1
ATOM 1555 C C . ALA A 1 195 ? 8.851 -8.428 -10.429 1.00 95.94 195 ALA A C 1
ATOM 1557 O O . ALA A 1 195 ? 8.217 -9.467 -10.241 1.00 95.94 195 ALA A O 1
ATOM 1558 N N . ASP A 1 196 ? 8.797 -7.383 -9.597 1.00 96.94 196 ASP A N 1
ATOM 1559 C CA . ASP A 1 196 ? 8.013 -7.387 -8.365 1.00 96.94 196 ASP A CA 1
ATOM 1560 C C . ASP A 1 196 ? 6.508 -7.231 -8.618 1.00 96.94 196 ASP A C 1
ATOM 1562 O O . ASP A 1 196 ? 5.714 -7.531 -7.725 1.00 96.94 196 ASP A O 1
ATOM 1566 N N . PHE A 1 197 ? 6.079 -6.794 -9.805 1.00 97.69 197 PHE A N 1
ATOM 1567 C CA . PHE A 1 197 ? 4.655 -6.642 -10.094 1.00 97.69 197 PHE A CA 1
ATOM 1568 C C . PHE A 1 197 ? 3.890 -7.969 -10.045 1.00 97.69 197 PHE A C 1
ATOM 1570 O O . PHE A 1 197 ? 4.357 -9.002 -10.531 1.00 97.69 197 PHE A O 1
ATOM 1577 N N . ASP A 1 198 ? 2.675 -7.923 -9.492 1.00 96.06 198 ASP A N 1
ATOM 1578 C CA . ASP A 1 198 ? 1.710 -9.015 -9.624 1.00 96.06 198 ASP A CA 1
ATOM 1579 C C . ASP A 1 198 ? 1.286 -9.189 -11.092 1.00 96.06 198 ASP A C 1
ATOM 1581 O O . ASP A 1 198 ? 1.306 -8.242 -11.881 1.00 96.06 198 ASP A O 1
ATOM 1585 N N . ASP A 1 199 ? 0.902 -10.409 -11.467 1.00 96.25 199 ASP A N 1
ATOM 1586 C CA . ASP A 1 199 ? 0.327 -10.663 -12.787 1.00 96.25 199 ASP A CA 1
ATOM 1587 C C . ASP A 1 199 ? -1.076 -10.039 -12.899 1.00 96.25 199 ASP A C 1
ATOM 1589 O O . ASP A 1 199 ? -1.771 -9.833 -11.902 1.00 96.25 199 ASP A O 1
ATOM 1593 N N . TRP A 1 200 ? -1.512 -9.746 -14.127 1.00 95.94 200 TRP A N 1
ATOM 1594 C CA . TRP A 1 200 ? -2.865 -9.244 -14.361 1.00 95.94 200 TRP A CA 1
ATOM 1595 C C . TRP A 1 200 ? -3.922 -10.275 -13.951 1.00 95.94 200 TRP A C 1
ATOM 1597 O O . TRP A 1 200 ? -3.861 -11.426 -14.379 1.00 95.94 200 TRP A O 1
ATOM 1607 N N . VAL A 1 201 ? -4.937 -9.835 -13.204 1.00 96.25 201 VAL A N 1
ATOM 1608 C CA . VAL A 1 201 ? -6.128 -10.643 -12.917 1.00 96.25 201 VAL A CA 1
ATOM 1609 C C . VAL A 1 201 ? -7.152 -10.418 -14.025 1.00 96.25 201 VAL A C 1
ATOM 1611 O O . VAL A 1 201 ? -7.654 -9.308 -14.208 1.00 96.25 201 VAL A O 1
ATOM 1614 N N . MET A 1 202 ? -7.456 -11.467 -14.785 1.00 95.25 202 MET A N 1
ATOM 1615 C CA . MET A 1 202 ? -8.374 -11.392 -15.926 1.00 95.25 202 MET A CA 1
ATOM 1616 C C . MET A 1 202 ? -9.843 -11.511 -15.482 1.00 95.25 202 MET A C 1
ATOM 1618 O O . MET A 1 202 ? -10.109 -11.996 -14.384 1.00 95.25 202 MET A O 1
ATOM 1622 N N . PRO A 1 203 ? -10.826 -11.059 -16.289 1.00 93.69 203 PRO A N 1
ATOM 1623 C CA . PRO A 1 203 ? -12.227 -10.972 -15.861 1.00 93.69 203 PRO A CA 1
ATOM 1624 C C . PRO A 1 203 ? -12.887 -12.283 -15.409 1.00 93.69 203 PRO A C 1
ATOM 1626 O O . PRO A 1 203 ? -13.871 -12.232 -14.677 1.00 93.69 203 PRO A O 1
ATOM 1629 N N . ASP A 1 204 ? -12.383 -13.429 -15.857 1.00 92.75 204 ASP A N 1
ATOM 1630 C CA . ASP A 1 204 ? -12.863 -14.776 -15.538 1.00 92.75 204 ASP A CA 1
ATOM 1631 C C . ASP A 1 204 ? -12.095 -15.449 -14.386 1.00 92.75 204 ASP A C 1
ATOM 1633 O O . ASP A 1 204 ? -12.413 -16.581 -14.013 1.00 92.75 204 ASP A O 1
ATOM 1637 N N . ASP A 1 205 ? -11.117 -14.759 -13.795 1.00 95.56 205 ASP A N 1
ATOM 1638 C CA . ASP A 1 205 ? -10.311 -15.299 -12.706 1.00 95.56 205 ASP A CA 1
ATOM 1639 C C . ASP A 1 205 ? -11.178 -15.600 -11.464 1.00 95.56 205 ASP A C 1
ATOM 1641 O O . ASP A 1 205 ? -11.926 -14.726 -10.997 1.00 95.56 205 ASP A O 1
ATOM 1645 N N . PRO A 1 206 ? -11.080 -16.809 -10.873 1.00 94.75 206 PRO A N 1
ATOM 1646 C CA . PRO A 1 206 ? -11.811 -17.166 -9.663 1.00 94.75 206 PRO A CA 1
ATOM 1647 C C . PRO A 1 206 ? -11.627 -16.185 -8.503 1.00 94.75 206 PRO A C 1
ATOM 1649 O O . PRO A 1 206 ? -12.541 -16.046 -7.696 1.00 94.75 206 PRO A O 1
ATOM 1652 N N . VAL A 1 207 ? -10.497 -15.477 -8.406 1.00 94.50 207 VAL A N 1
ATOM 1653 C CA . VAL A 1 207 ? -10.231 -14.498 -7.339 1.00 94.50 207 VAL A CA 1
ATOM 1654 C C . VAL A 1 207 ? -11.204 -13.304 -7.360 1.00 94.50 207 VAL A C 1
ATOM 1656 O O . VAL A 1 207 ? -11.395 -12.632 -6.345 1.00 94.50 207 VAL A O 1
ATOM 1659 N N . LEU A 1 208 ? -11.864 -13.053 -8.496 1.00 94.25 208 LEU A N 1
ATOM 1660 C CA . LEU A 1 208 ? -12.882 -12.010 -8.651 1.00 94.25 208 LEU A CA 1
ATOM 1661 C C . LEU A 1 208 ? -14.284 -12.461 -8.222 1.00 94.25 208 LEU A C 1
ATOM 1663 O O . LEU A 1 208 ? -15.210 -11.643 -8.193 1.00 94.25 208 LEU A O 1
ATOM 1667 N N . GLN A 1 209 ? -14.468 -13.742 -7.904 1.00 93.56 209 GLN A N 1
ATOM 1668 C CA . GLN A 1 209 ? -15.755 -14.270 -7.467 1.00 93.56 209 GLN A CA 1
ATOM 1669 C C . GLN A 1 209 ? -16.055 -13.883 -6.021 1.00 93.56 209 GLN A C 1
ATOM 1671 O O . GLN A 1 209 ? -15.168 -13.564 -5.226 1.00 93.56 209 GLN A O 1
ATOM 1676 N N . VAL A 1 210 ? -17.338 -13.945 -5.677 1.00 92.31 210 VAL A N 1
ATOM 1677 C CA . VAL A 1 210 ? -17.789 -13.857 -4.290 1.00 92.31 210 VAL A CA 1
ATOM 1678 C C . VAL A 1 210 ? -17.476 -15.179 -3.587 1.00 92.31 210 VAL A C 1
ATOM 1680 O O . VAL A 1 210 ? -17.712 -16.265 -4.121 1.00 92.31 210 VAL A O 1
ATOM 1683 N N . ASP A 1 211 ? -16.916 -15.089 -2.392 1.00 92.38 211 ASP A N 1
ATOM 1684 C CA . ASP A 1 211 ? -16.897 -16.177 -1.431 1.00 92.38 211 ASP A CA 1
ATOM 1685 C C . ASP A 1 211 ? -18.225 -16.179 -0.662 1.00 92.38 211 ASP A C 1
ATOM 1687 O O . ASP A 1 211 ? -18.606 -15.190 -0.041 1.00 92.38 211 ASP A O 1
ATOM 1691 N N . HIS A 1 212 ? -18.951 -17.293 -0.731 1.00 91.56 212 HIS A N 1
ATOM 1692 C CA . HIS A 1 212 ? -20.267 -17.427 -0.115 1.00 91.56 212 HIS A CA 1
ATOM 1693 C C . HIS A 1 212 ? -20.214 -17.572 1.409 1.00 91.56 212 HIS A C 1
ATOM 1695 O O . HIS A 1 212 ? -21.216 -17.283 2.060 1.00 91.56 212 HIS A O 1
ATOM 1701 N N . GLU A 1 213 ? -19.087 -18.001 1.984 1.00 92.06 213 GLU A N 1
ATOM 1702 C CA . GLU A 1 213 ? -18.952 -18.118 3.441 1.00 92.06 213 GLU A CA 1
ATOM 1703 C C . GLU A 1 213 ? -18.805 -16.738 4.088 1.00 92.06 213 GLU A C 1
ATOM 1705 O O . GLU A 1 213 ? -19.434 -16.449 5.105 1.00 92.06 213 GLU A O 1
ATOM 1710 N N . THR A 1 214 ? -18.013 -15.866 3.464 1.00 89.31 214 THR A N 1
ATOM 1711 C CA . THR A 1 214 ? -17.712 -14.520 3.973 1.00 89.31 214 THR A CA 1
ATOM 1712 C C . THR A 1 214 ? -18.589 -13.426 3.367 1.00 89.31 214 THR A C 1
ATOM 1714 O O . THR A 1 214 ? -18.671 -12.331 3.916 1.00 89.31 214 THR A O 1
ATOM 1717 N N . SER A 1 215 ? -19.265 -13.707 2.247 1.00 89.06 215 SER A N 1
ATOM 1718 C CA . SER A 1 215 ? -19.968 -12.717 1.414 1.00 89.06 215 SER A CA 1
ATOM 1719 C C . SER A 1 215 ? -19.064 -11.588 0.895 1.00 89.06 215 SER A C 1
ATOM 1721 O O . SER A 1 215 ? -19.543 -10.495 0.595 1.00 89.06 215 SER A O 1
ATOM 1723 N N . MET A 1 216 ? -17.761 -11.851 0.759 1.00 90.06 216 MET A N 1
ATOM 1724 C CA . MET A 1 216 ? -16.763 -10.907 0.245 1.00 90.06 216 MET A CA 1
ATOM 1725 C C . MET A 1 216 ? -16.211 -11.360 -1.108 1.00 90.06 216 MET A C 1
ATOM 1727 O O . MET A 1 216 ? -16.269 -12.536 -1.463 1.00 90.06 216 MET A O 1
ATOM 1731 N N . LYS A 1 217 ? -15.645 -10.433 -1.886 1.00 91.62 217 LYS A N 1
ATOM 1732 C CA . LYS A 1 217 ? -14.849 -10.803 -3.065 1.00 91.62 217 LYS A CA 1
ATOM 1733 C C . LYS A 1 217 ? -13.575 -11.516 -2.603 1.00 91.62 217 LYS A C 1
ATOM 1735 O O . LYS A 1 217 ? -12.909 -11.044 -1.685 1.00 91.62 217 LYS A O 1
ATOM 1740 N N . ARG A 1 218 ? -13.216 -12.634 -3.244 1.00 94.19 218 ARG A N 1
ATOM 1741 C CA . ARG A 1 218 ? -12.103 -13.496 -2.795 1.00 94.19 218 ARG A CA 1
ATOM 1742 C C . ARG A 1 218 ? -10.759 -12.770 -2.725 1.00 94.19 218 ARG A C 1
ATOM 1744 O O . ARG A 1 218 ? -9.961 -13.086 -1.849 1.00 94.19 218 ARG A O 1
ATOM 1751 N N . TYR A 1 219 ? -10.511 -11.787 -3.594 1.00 94.25 219 TYR A N 1
ATOM 1752 C CA . TYR A 1 219 ? -9.265 -11.012 -3.563 1.00 94.25 219 TYR A CA 1
ATOM 1753 C C . TYR A 1 219 ? -9.062 -10.221 -2.259 1.00 94.25 219 TYR A C 1
ATOM 1755 O O . TYR A 1 219 ? -7.915 -9.999 -1.883 1.00 94.25 219 TYR A O 1
ATOM 1763 N N . ILE A 1 220 ? -10.134 -9.861 -1.536 1.00 94.31 220 ILE A N 1
ATOM 1764 C CA . ILE A 1 220 ? -10.045 -9.136 -0.255 1.00 94.31 220 ILE A CA 1
ATOM 1765 C C . ILE A 1 220 ? -9.315 -9.980 0.798 1.00 94.31 220 ILE A C 1
ATOM 1767 O O . ILE A 1 220 ? -8.594 -9.439 1.633 1.00 94.31 220 ILE A O 1
ATOM 1771 N N . GLN A 1 221 ? -9.415 -11.313 0.729 1.00 93.94 221 GLN A N 1
ATOM 1772 C CA . GLN A 1 221 ? -8.699 -12.189 1.658 1.00 93.94 221 GLN A CA 1
ATOM 1773 C C . GLN A 1 221 ? -7.179 -11.991 1.576 1.00 93.94 221 GLN A C 1
ATOM 1775 O O . GLN A 1 221 ? -6.503 -12.027 2.598 1.00 93.94 221 GLN A O 1
ATOM 1780 N N . ARG A 1 222 ? -6.637 -11.696 0.387 1.00 94.88 222 ARG A N 1
ATOM 1781 C CA . ARG A 1 222 ? -5.202 -11.420 0.235 1.00 94.88 222 ARG A CA 1
ATOM 1782 C C . ARG A 1 222 ? -4.789 -10.157 0.995 1.00 94.88 222 ARG A C 1
ATOM 1784 O O . ARG A 1 222 ? -3.708 -10.134 1.572 1.00 94.88 222 ARG A O 1
ATOM 1791 N N . SER A 1 223 ? -5.645 -9.137 1.028 1.00 96.75 223 SER A N 1
ATOM 1792 C CA . SER A 1 223 ? -5.430 -7.926 1.830 1.00 96.75 223 SER A CA 1
ATOM 1793 C C . SER A 1 223 ? -5.424 -8.232 3.325 1.00 96.75 223 SER A C 1
ATOM 1795 O O . SER A 1 223 ? -4.540 -7.771 4.040 1.00 96.75 223 SER A O 1
ATOM 1797 N N . VAL A 1 224 ? -6.349 -9.080 3.788 1.00 95.75 224 VAL A N 1
ATOM 1798 C CA . VAL A 1 224 ? -6.385 -9.548 5.185 1.00 95.75 224 VAL A CA 1
ATOM 1799 C C . VAL A 1 224 ? -5.097 -10.288 5.554 1.00 95.75 224 VAL A C 1
ATOM 1801 O O . VAL A 1 224 ? -4.529 -10.037 6.619 1.00 95.75 224 VAL A O 1
ATOM 1804 N N . ASP A 1 225 ? -4.611 -11.163 4.673 1.00 96.88 225 ASP A N 1
ATOM 1805 C CA . ASP A 1 225 ? -3.388 -11.935 4.904 1.00 96.88 225 ASP A CA 1
ATOM 1806 C C . ASP A 1 225 ? -2.151 -11.018 4.985 1.00 96.88 225 ASP A C 1
ATOM 1808 O O . ASP A 1 225 ? -1.328 -11.170 5.889 1.00 96.88 225 ASP A O 1
ATOM 1812 N N . ILE A 1 226 ? -2.040 -10.027 4.089 1.00 97.25 226 ILE A N 1
ATOM 1813 C CA . ILE A 1 226 ? -0.948 -9.036 4.094 1.00 97.25 226 ILE A CA 1
ATOM 1814 C C . ILE A 1 226 ? -1.003 -8.163 5.350 1.00 97.25 226 ILE A C 1
ATOM 1816 O O . ILE A 1 226 ? 0.015 -7.998 6.022 1.00 97.25 226 ILE A O 1
ATOM 1820 N N . MET A 1 227 ? -2.181 -7.638 5.695 1.00 97.94 227 MET A N 1
ATOM 1821 C CA . MET A 1 227 ? -2.386 -6.845 6.908 1.00 97.94 227 MET A CA 1
ATOM 1822 C C . MET A 1 227 ? -1.959 -7.633 8.152 1.00 97.94 227 MET A C 1
ATOM 1824 O O . MET A 1 227 ? -1.202 -7.130 8.981 1.00 97.94 227 MET A O 1
ATOM 1828 N N . THR A 1 228 ? -2.389 -8.893 8.256 1.00 98.12 228 THR A N 1
ATOM 1829 C CA . THR A 1 228 ? -2.031 -9.782 9.371 1.00 98.12 228 THR A CA 1
ATOM 1830 C C . THR A 1 228 ? -0.520 -9.996 9.441 1.00 98.12 228 THR A C 1
ATOM 1832 O O . THR A 1 228 ? 0.074 -9.799 10.499 1.00 98.12 228 THR A O 1
ATOM 1835 N N . ALA A 1 229 ? 0.123 -10.318 8.315 1.00 97.56 229 ALA A N 1
ATOM 1836 C CA . ALA A 1 229 ? 1.571 -10.503 8.256 1.00 97.56 229 ALA A CA 1
ATOM 1837 C C . ALA A 1 229 ? 2.347 -9.229 8.646 1.00 97.56 229 ALA A C 1
ATOM 1839 O O . ALA A 1 229 ? 3.366 -9.317 9.332 1.00 97.56 229 ALA A O 1
ATOM 1840 N N . GLY A 1 230 ? 1.860 -8.045 8.256 1.00 96.94 230 GLY A N 1
ATOM 1841 C CA . GLY A 1 230 ? 2.445 -6.757 8.643 1.00 96.94 230 GLY A CA 1
ATOM 1842 C C . GLY A 1 230 ? 2.371 -6.504 10.151 1.00 96.94 230 GLY A C 1
ATOM 1843 O O . GLY A 1 230 ? 3.375 -6.151 10.773 1.00 96.94 230 GLY A O 1
ATOM 1844 N N . LEU A 1 231 ? 1.217 -6.772 10.770 1.00 97.38 231 LEU A N 1
ATOM 1845 C CA . LEU A 1 231 ? 1.051 -6.662 12.224 1.00 97.38 231 LEU A CA 1
ATOM 1846 C C . LEU A 1 231 ? 1.922 -7.678 12.980 1.00 97.38 231 LEU A C 1
ATOM 1848 O O . LEU A 1 231 ? 2.567 -7.327 13.968 1.00 97.38 231 LEU A O 1
ATOM 1852 N N . GLU A 1 232 ? 1.996 -8.923 12.507 1.00 98.06 232 GLU A N 1
ATOM 1853 C CA . GLU A 1 232 ? 2.879 -9.944 13.084 1.00 98.06 232 GLU A CA 1
ATOM 1854 C C . GLU A 1 232 ? 4.361 -9.557 12.964 1.00 98.06 232 GLU A C 1
ATOM 1856 O O . GLU A 1 232 ? 5.126 -9.732 13.919 1.00 98.06 232 GLU A O 1
ATOM 1861 N N . SER A 1 233 ? 4.765 -8.989 11.820 1.00 97.25 233 SER A N 1
ATOM 1862 C CA . SER A 1 233 ? 6.112 -8.444 11.605 1.00 97.25 233 SER A CA 1
ATOM 1863 C C . SER A 1 233 ? 6.431 -7.354 12.629 1.00 97.25 233 SER A C 1
ATOM 1865 O O . SER A 1 233 ? 7.463 -7.422 13.305 1.00 97.25 233 SER A O 1
ATOM 1867 N N . ALA A 1 234 ? 5.511 -6.405 12.824 1.00 96.88 234 ALA A N 1
ATOM 1868 C CA . ALA A 1 234 ? 5.655 -5.324 13.794 1.00 96.88 234 ALA A CA 1
ATOM 1869 C C . ALA A 1 234 ? 5.821 -5.848 15.229 1.00 96.88 234 ALA A C 1
ATOM 1871 O O . ALA A 1 234 ? 6.754 -5.455 15.935 1.00 96.88 234 ALA A O 1
ATOM 1872 N N . VAL A 1 235 ? 4.970 -6.795 15.642 1.00 96.94 235 VAL A N 1
ATOM 1873 C CA . VAL A 1 235 ? 5.045 -7.428 16.969 1.00 96.94 235 VAL A CA 1
ATOM 1874 C C . VAL A 1 235 ? 6.385 -8.134 17.163 1.00 96.94 235 VAL A C 1
ATOM 1876 O O . VAL A 1 235 ? 7.031 -7.962 18.197 1.00 96.94 235 VAL A O 1
ATOM 1879 N N . LYS A 1 236 ? 6.834 -8.904 16.166 1.00 98.00 236 LYS A N 1
ATOM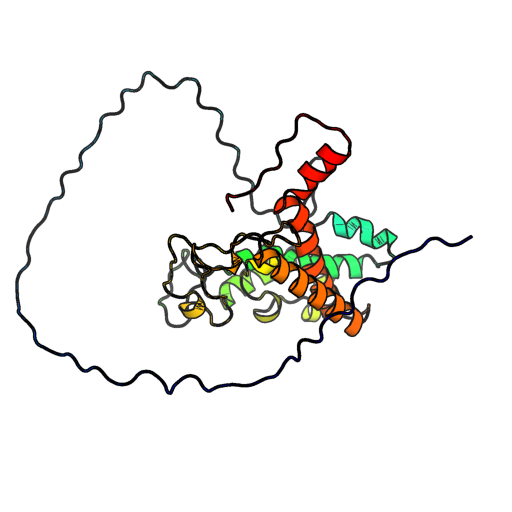 1880 C CA . LYS A 1 236 ? 8.105 -9.636 16.226 1.00 98.00 236 LYS A CA 1
ATOM 1881 C C . LYS A 1 236 ? 9.313 -8.702 16.296 1.00 98.00 236 LYS A C 1
ATOM 1883 O O . LYS A 1 236 ? 10.286 -9.019 16.979 1.00 98.00 236 LYS A O 1
ATOM 1888 N N . ALA A 1 237 ? 9.271 -7.583 15.580 1.00 97.25 237 ALA A N 1
ATOM 1889 C CA . ALA A 1 237 ? 10.343 -6.595 15.570 1.00 97.25 237 ALA A CA 1
ATOM 1890 C C . ALA A 1 237 ? 10.414 -5.786 16.880 1.00 97.25 237 ALA A C 1
ATOM 1892 O O . ALA A 1 237 ? 11.486 -5.303 17.250 1.00 97.25 237 ALA A O 1
ATOM 1893 N N . GLY A 1 238 ? 9.291 -5.676 17.593 1.00 93.12 238 GLY A N 1
ATOM 1894 C CA . GLY A 1 238 ? 9.176 -4.973 18.863 1.00 93.12 238 GLY A CA 1
ATOM 1895 C C . GLY A 1 238 ? 8.958 -3.460 18.708 1.00 93.12 238 GLY A C 1
ATOM 1896 O O . GLY A 1 238 ? 9.213 -2.885 17.648 1.00 93.12 238 GLY A O 1
ATOM 1897 N N . PRO A 1 239 ? 8.524 -2.784 19.787 1.00 85.75 239 PRO A N 1
ATOM 1898 C CA . PRO A 1 239 ? 7.983 -1.420 19.732 1.00 85.75 239 PRO A CA 1
ATOM 1899 C C . PRO A 1 239 ? 9.001 -0.343 19.330 1.00 85.75 239 PRO A C 1
ATOM 1901 O O . PRO A 1 239 ? 8.625 0.731 18.881 1.00 85.75 239 PRO A O 1
ATOM 1904 N N . HIS A 1 240 ? 10.302 -0.614 19.458 1.00 88.56 240 HIS A N 1
ATOM 1905 C CA . HIS A 1 240 ? 11.361 0.344 19.115 1.00 88.56 240 HIS A CA 1
ATOM 1906 C C . HIS A 1 240 ? 11.893 0.192 17.680 1.00 88.56 240 HIS A C 1
ATOM 1908 O O . HIS A 1 240 ? 12.739 0.983 17.241 1.00 88.56 240 HIS A O 1
ATOM 1914 N N . SER A 1 241 ? 11.427 -0.825 16.947 1.00 95.44 241 SER A N 1
ATOM 1915 C CA . SER A 1 241 ? 11.817 -1.047 15.558 1.00 95.44 241 SER A CA 1
ATOM 1916 C C . SER A 1 241 ? 11.066 -0.096 14.635 1.00 95.44 241 SER A C 1
ATOM 1918 O O . SER A 1 241 ? 9.849 -0.169 14.515 1.00 95.44 241 SER A O 1
ATOM 1920 N N . THR A 1 242 ? 11.789 0.761 13.915 1.00 94.44 242 THR A N 1
ATOM 1921 C CA . THR A 1 242 ? 11.166 1.660 12.925 1.00 94.44 242 THR A CA 1
ATOM 1922 C C . THR A 1 242 ? 10.633 0.910 11.724 1.00 94.44 242 THR A C 1
ATOM 1924 O O . THR A 1 242 ? 9.597 1.293 11.201 1.00 94.44 242 THR A O 1
ATOM 1927 N N . ASP A 1 243 ? 11.304 -0.162 11.296 1.00 94.81 243 ASP A N 1
ATOM 1928 C CA . ASP A 1 243 ? 10.774 -0.993 10.216 1.00 94.81 243 ASP A CA 1
ATOM 1929 C C . ASP A 1 243 ? 9.538 -1.776 10.686 1.00 94.81 243 ASP A C 1
ATOM 1931 O O . ASP A 1 243 ? 8.612 -1.949 9.905 1.00 94.81 243 ASP A O 1
ATOM 1935 N N . GLY A 1 244 ? 9.473 -2.158 11.970 1.00 97.25 244 GLY A N 1
ATOM 1936 C CA . GLY A 1 244 ? 8.269 -2.746 12.564 1.00 97.25 244 GLY A CA 1
ATOM 1937 C C . GLY A 1 244 ? 7.102 -1.756 12.632 1.00 97.25 244 GLY A C 1
ATOM 1938 O O . GLY A 1 244 ? 5.992 -2.085 12.234 1.00 97.25 244 GLY A O 1
ATOM 1939 N N . LEU A 1 245 ? 7.355 -0.517 13.065 1.00 96.62 245 LEU A N 1
ATOM 1940 C CA . LEU A 1 245 ? 6.352 0.555 13.058 1.00 96.62 245 LEU A CA 1
ATOM 1941 C C . LEU A 1 245 ? 5.893 0.892 11.628 1.00 96.62 245 LEU A C 1
ATOM 1943 O O . LEU A 1 245 ? 4.702 1.075 11.399 1.00 96.62 245 LEU A O 1
ATOM 1947 N N . ARG A 1 246 ? 6.809 0.888 10.649 1.00 96.75 246 ARG A N 1
ATOM 1948 C CA . ARG A 1 246 ? 6.485 1.038 9.222 1.00 96.75 246 ARG A CA 1
ATOM 1949 C C . ARG A 1 246 ? 5.570 -0.091 8.730 1.00 96.75 246 ARG A C 1
ATOM 1951 O O . ARG A 1 246 ? 4.593 0.189 8.045 1.00 96.75 246 ARG A O 1
ATOM 1958 N N . ASP A 1 247 ? 5.864 -1.346 9.071 1.00 97.56 247 ASP A N 1
ATOM 1959 C CA . ASP A 1 247 ? 5.015 -2.490 8.703 1.00 97.56 247 ASP A CA 1
ATOM 1960 C C . ASP A 1 247 ? 3.628 -2.401 9.358 1.00 97.56 247 ASP A C 1
ATOM 1962 O O . ASP A 1 247 ? 2.623 -2.688 8.709 1.00 97.56 247 ASP A O 1
ATOM 1966 N N . MET A 1 248 ? 3.555 -1.936 10.611 1.00 97.12 248 MET A N 1
ATOM 1967 C CA . MET A 1 248 ? 2.282 -1.650 11.276 1.00 97.12 248 MET A CA 1
ATOM 1968 C C . MET A 1 248 ? 1.491 -0.571 10.529 1.00 97.12 248 MET A C 1
ATOM 1970 O O . MET A 1 248 ? 0.304 -0.757 10.293 1.00 97.12 248 MET A O 1
ATOM 1974 N N . GLY A 1 249 ? 2.138 0.519 10.113 1.00 96.19 249 GLY A N 1
ATOM 1975 C CA . GLY A 1 249 ? 1.509 1.566 9.306 1.00 96.19 249 GLY A CA 1
ATOM 1976 C C . GLY A 1 249 ? 0.955 1.057 7.981 1.00 96.19 249 GLY A C 1
ATOM 1977 O O . GLY A 1 249 ? -0.185 1.344 7.635 1.00 96.19 249 GLY A O 1
ATOM 1978 N N . ALA A 1 250 ? 1.728 0.235 7.270 1.00 96.75 250 ALA A N 1
ATOM 1979 C CA . ALA A 1 250 ? 1.275 -0.391 6.032 1.00 96.75 250 ALA A CA 1
ATOM 1980 C C . ALA A 1 250 ? 0.076 -1.335 6.246 1.00 96.75 250 ALA A C 1
ATOM 1982 O O . ALA A 1 250 ? -0.795 -1.431 5.387 1.00 96.75 250 ALA A O 1
ATOM 1983 N N . ALA A 1 251 ? 0.006 -2.018 7.391 1.00 97.00 251 ALA A N 1
ATOM 1984 C CA . ALA A 1 251 ? -1.149 -2.834 7.748 1.00 97.00 251 ALA A CA 1
ATOM 1985 C C . ALA A 1 251 ? -2.378 -1.982 8.112 1.00 97.00 251 ALA A C 1
ATOM 1987 O O . ALA A 1 251 ? -3.492 -2.317 7.715 1.00 97.00 251 ALA A O 1
ATOM 1988 N N . LEU A 1 252 ? -2.192 -0.880 8.846 1.00 94.69 252 LEU A N 1
ATOM 1989 C CA . LEU A 1 252 ? -3.282 0.038 9.186 1.00 94.69 252 LEU A CA 1
ATOM 1990 C C . LEU A 1 252 ? -3.866 0.718 7.947 1.00 94.69 252 LEU A C 1
ATOM 1992 O O . LEU A 1 252 ? -5.080 0.843 7.873 1.00 94.69 252 LEU A O 1
ATOM 1996 N N . HIS A 1 253 ? -3.042 1.041 6.951 1.00 95.12 253 HIS A N 1
ATOM 1997 C CA . HIS A 1 253 ? -3.504 1.539 5.655 1.00 95.12 253 HIS A CA 1
ATOM 1998 C C . HIS A 1 253 ? -4.546 0.606 5.007 1.00 95.12 253 HIS A C 1
ATOM 2000 O O . HIS A 1 253 ? -5.625 1.042 4.621 1.00 95.12 253 HIS A O 1
ATOM 2006 N N . ILE A 1 254 ? -4.293 -0.711 4.990 1.00 95.81 254 ILE A N 1
ATOM 2007 C CA . ILE A 1 254 ? -5.262 -1.697 4.473 1.00 95.81 254 ILE A CA 1
ATOM 2008 C C . ILE A 1 254 ? -6.582 -1.640 5.260 1.00 95.81 254 ILE A C 1
ATOM 2010 O O . ILE A 1 254 ? -7.666 -1.766 4.688 1.00 95.81 254 ILE A O 1
ATOM 2014 N N . LEU A 1 255 ? -6.511 -1.462 6.582 1.00 92.56 255 LEU A N 1
ATOM 2015 C CA . LEU A 1 255 ? -7.702 -1.332 7.419 1.00 92.56 255 LEU A CA 1
ATOM 2016 C C . LEU A 1 255 ? -8.481 -0.040 7.122 1.00 92.56 255 LEU A C 1
ATOM 2018 O O . LEU A 1 255 ? -9.710 -0.064 7.154 1.00 92.56 255 LEU A O 1
ATOM 2022 N N . GLU A 1 256 ? -7.793 1.065 6.835 1.00 89.81 256 GLU A N 1
ATOM 2023 C CA . GLU A 1 256 ? -8.416 2.329 6.424 1.00 89.81 256 GLU A CA 1
ATOM 2024 C C . GLU A 1 256 ? -9.162 2.170 5.102 1.00 89.81 256 GLU A C 1
ATOM 2026 O O . GLU A 1 256 ? -10.357 2.475 5.020 1.00 89.81 256 GLU A O 1
ATOM 2031 N N . ASP A 1 257 ? -8.496 1.587 4.107 1.00 91.31 257 ASP A N 1
ATOM 2032 C CA . ASP A 1 257 ? -9.073 1.357 2.787 1.00 91.31 257 ASP A CA 1
ATOM 2033 C C . ASP A 1 257 ? -10.277 0.417 2.837 1.00 91.31 257 ASP A C 1
ATOM 2035 O O . ASP A 1 257 ? -11.188 0.537 2.017 1.00 91.31 257 ASP A O 1
ATOM 2039 N N . PHE A 1 258 ? -10.370 -0.473 3.831 1.00 90.06 258 PHE A N 1
ATOM 2040 C CA . PHE A 1 258 ? -11.529 -1.354 3.973 1.00 90.06 258 PHE A CA 1
ATOM 2041 C C . PHE A 1 258 ? -12.842 -0.575 4.0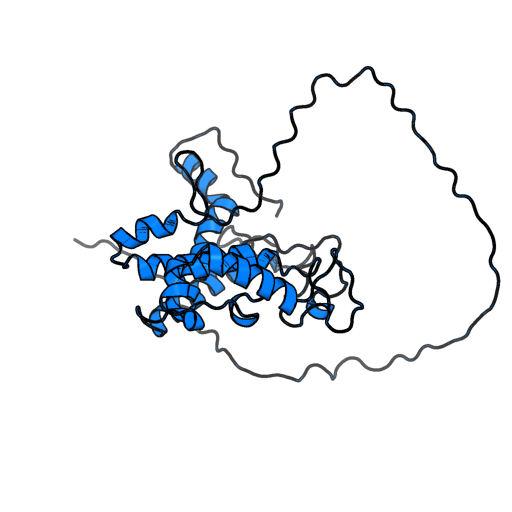91 1.00 90.06 258 PHE A C 1
ATOM 2043 O O . PHE A 1 258 ? -13.860 -1.015 3.553 1.00 90.06 258 PHE A O 1
ATOM 2050 N N . PHE A 1 259 ? -12.844 0.591 4.739 1.00 86.38 259 PHE A N 1
ATOM 2051 C CA . PHE A 1 259 ? -14.053 1.407 4.853 1.00 86.38 259 PHE A CA 1
ATOM 2052 C C . PHE A 1 259 ? -14.459 2.066 3.529 1.00 86.38 259 PHE A C 1
ATOM 2054 O O . PHE A 1 259 ? -15.649 2.291 3.323 1.00 86.38 259 PHE A O 1
ATOM 2061 N N . ALA A 1 260 ? -13.502 2.343 2.639 1.00 84.00 260 ALA A N 1
ATOM 2062 C CA . ALA A 1 260 ? -13.744 2.970 1.339 1.00 84.00 260 ALA A CA 1
ATOM 2063 C C . ALA A 1 260 ? -13.958 1.952 0.199 1.00 84.00 260 ALA A C 1
ATOM 2065 O O . ALA A 1 260 ? -14.659 2.241 -0.770 1.00 84.00 260 ALA A O 1
ATOM 2066 N N . HIS A 1 261 ? -13.393 0.749 0.323 1.00 87.50 261 HIS A N 1
ATOM 2067 C CA . HIS A 1 261 ? -13.381 -0.291 -0.714 1.00 87.50 261 HIS A CA 1
ATOM 2068 C C . HIS A 1 261 ? -14.308 -1.478 -0.406 1.00 87.50 261 HIS A C 1
ATOM 2070 O O . HIS A 1 261 ? -14.321 -2.481 -1.125 1.00 87.50 261 HIS A O 1
ATOM 2076 N N . SER A 1 262 ? -15.128 -1.371 0.640 1.00 87.19 262 SER A N 1
ATOM 2077 C CA . SER A 1 262 ? -16.187 -2.328 0.962 1.00 87.19 262 SER A CA 1
ATOM 2078 C C . SER A 1 262 ? -17.519 -1.617 1.188 1.00 87.19 262 SER A C 1
ATOM 2080 O O . SER A 1 262 ? -17.579 -0.398 1.289 1.00 87.19 262 SER A O 1
ATOM 2082 N N . ASN A 1 263 ? -18.598 -2.388 1.316 1.00 90.06 263 ASN A N 1
ATOM 2083 C CA . ASN A 1 263 ? -19.910 -1.862 1.694 1.00 90.06 263 ASN A CA 1
ATOM 2084 C C . ASN A 1 263 ? -20.125 -1.824 3.222 1.00 90.06 263 ASN A C 1
ATOM 2086 O O . ASN A 1 263 ? -21.259 -1.903 3.707 1.00 90.06 263 ASN A O 1
ATOM 2090 N N . PHE A 1 264 ? -19.041 -1.798 4.008 1.00 90.69 264 PHE A N 1
ATOM 2091 C CA . PHE A 1 264 ? -19.111 -1.866 5.466 1.00 90.69 264 PHE A CA 1
ATOM 2092 C C . PHE A 1 264 ? -19.933 -0.719 6.061 1.00 90.69 264 PHE A C 1
ATOM 2094 O O . PHE A 1 264 ? -20.738 -0.945 6.973 1.00 90.69 264 PHE A O 1
ATOM 2101 N N . VAL A 1 265 ? -19.744 0.504 5.559 1.00 90.62 265 VAL A N 1
ATOM 2102 C CA . VAL A 1 265 ? -20.424 1.702 6.072 1.00 90.62 265 VAL A CA 1
ATOM 2103 C C . VAL A 1 265 ? -21.924 1.608 5.808 1.00 90.62 265 VAL A C 1
ATOM 2105 O O . VAL A 1 265 ? -22.729 1.798 6.721 1.00 90.62 265 VAL A O 1
ATOM 2108 N N . GLU A 1 266 ? -22.317 1.220 4.597 1.00 92.44 266 GLU A N 1
ATOM 2109 C CA . GLU A 1 266 ? -23.711 1.047 4.204 1.00 92.44 266 GLU A CA 1
ATOM 2110 C C . GLU A 1 266 ? -24.395 -0.024 5.052 1.00 92.44 266 GLU A C 1
ATOM 2112 O O . GLU A 1 266 ? -25.473 0.205 5.603 1.00 92.44 266 GLU A O 1
ATOM 2117 N N . LEU A 1 267 ? -23.748 -1.182 5.215 1.00 92.38 267 LEU A N 1
ATOM 2118 C CA . LEU A 1 267 ? -24.270 -2.266 6.046 1.00 92.38 267 LEU A CA 1
ATOM 2119 C C . LEU A 1 267 ? -24.379 -1.857 7.519 1.00 92.38 267 LEU A C 1
ATOM 2121 O O . LEU A 1 267 ? -25.317 -2.274 8.204 1.00 92.38 267 LEU A O 1
ATOM 2125 N N . SER A 1 268 ? -23.452 -1.038 8.014 1.00 93.94 268 SER A N 1
ATOM 2126 C CA . SER A 1 268 ? -23.487 -0.518 9.382 1.00 93.94 268 SER A CA 1
ATOM 2127 C C . SER A 1 268 ? -24.654 0.448 9.591 1.00 93.94 268 SER A C 1
ATOM 2129 O O . SER A 1 268 ? -25.383 0.312 10.573 1.00 93.94 268 SER A O 1
ATOM 2131 N N . LEU A 1 269 ? -24.911 1.355 8.645 1.00 95.06 269 LEU A N 1
ATOM 2132 C CA . LEU A 1 269 ? -26.068 2.256 8.701 1.00 95.06 269 LEU A CA 1
ATOM 2133 C C . LEU A 1 269 ? -27.393 1.485 8.639 1.00 95.06 269 LEU A C 1
ATOM 2135 O O . LEU A 1 269 ? -28.305 1.760 9.421 1.00 95.06 269 LEU A O 1
ATOM 2139 N N . ILE A 1 270 ? -27.490 0.471 7.775 1.00 95.44 270 ILE A N 1
ATOM 2140 C CA . ILE A 1 270 ? -28.678 -0.393 7.696 1.00 95.44 270 ILE A CA 1
ATOM 2141 C C . ILE A 1 270 ? -28.923 -1.096 9.039 1.00 95.44 270 ILE A C 1
ATOM 2143 O O . ILE A 1 270 ? -30.051 -1.114 9.531 1.00 95.44 270 ILE A O 1
ATOM 2147 N N . LYS A 1 271 ? -27.871 -1.623 9.682 1.00 95.94 271 LYS A N 1
ATOM 2148 C CA . LYS A 1 271 ? -27.965 -2.248 11.016 1.00 95.94 271 LYS A CA 1
ATOM 2149 C C . LYS A 1 271 ? -28.408 -1.275 12.110 1.00 95.94 271 LYS A C 1
ATOM 2151 O O . LYS A 1 271 ? -29.076 -1.699 13.048 1.00 95.94 271 LYS A O 1
ATOM 2156 N N . LEU A 1 272 ? -28.069 0.007 11.986 1.00 97.31 272 LEU A N 1
ATOM 2157 C CA . LEU A 1 272 ? -28.527 1.069 12.889 1.00 97.31 272 LEU A CA 1
ATOM 2158 C C . LEU A 1 272 ? -29.975 1.522 12.614 1.00 97.31 272 LEU A C 1
ATOM 2160 O O . LEU A 1 272 ? -30.492 2.378 13.328 1.00 97.31 272 LEU A O 1
ATOM 2164 N N . GLY A 1 273 ? -30.652 0.936 11.621 1.00 97.25 273 GLY A N 1
ATOM 2165 C CA . GLY A 1 273 ? -32.057 1.204 11.307 1.00 97.25 273 GLY A CA 1
ATOM 2166 C C . GLY A 1 273 ? -32.277 2.241 10.204 1.00 97.25 273 GLY A C 1
ATOM 2167 O O . GLY A 1 273 ? -33.423 2.608 9.941 1.00 97.25 273 GLY A O 1
ATOM 2168 N N . HIS A 1 274 ? -31.220 2.707 9.529 1.00 96.94 274 HIS A N 1
ATOM 2169 C CA . HIS A 1 274 ? -31.375 3.571 8.360 1.00 96.94 274 HIS A CA 1
ATOM 2170 C C . HIS A 1 274 ? -31.916 2.762 7.173 1.00 96.94 274 HIS A C 1
ATOM 2172 O O . HIS A 1 274 ? -31.299 1.801 6.722 1.00 96.94 274 HIS A O 1
ATOM 2178 N N . THR A 1 275 ? -33.074 3.158 6.643 1.00 94.19 275 THR A N 1
ATOM 2179 C CA . THR A 1 275 ? -33.792 2.405 5.596 1.00 94.19 275 THR A CA 1
ATOM 2180 C C . THR A 1 275 ? -33.536 2.894 4.169 1.00 94.19 275 THR A C 1
ATOM 2182 O O . THR A 1 275 ? -33.882 2.200 3.218 1.00 94.19 275 THR A O 1
ATOM 2185 N N . HIS A 1 276 ? -32.920 4.066 4.003 1.00 95.12 276 HIS A N 1
ATOM 2186 C CA . HIS A 1 276 ? -32.657 4.698 2.704 1.00 95.12 276 HIS A CA 1
ATOM 2187 C C . HIS A 1 276 ? -31.161 4.678 2.369 1.00 95.12 276 HIS A C 1
ATOM 2189 O O . HIS A 1 276 ? -30.564 5.710 2.079 1.00 95.12 276 HIS A O 1
ATOM 2195 N N . VAL A 1 277 ? -30.546 3.499 2.461 1.00 93.44 277 VAL A N 1
ATOM 2196 C CA . VAL A 1 277 ? -29.122 3.284 2.175 1.00 93.44 277 VAL A CA 1
ATOM 2197 C C . VAL A 1 277 ? -29.000 2.143 1.172 1.00 93.44 277 VAL A C 1
ATOM 2199 O O . VAL A 1 277 ? -29.535 1.058 1.397 1.00 93.44 277 VAL A O 1
ATOM 2202 N N . LEU A 1 278 ? -28.321 2.389 0.052 1.00 90.25 278 LEU A N 1
ATOM 2203 C CA . LEU A 1 278 ? -28.074 1.385 -0.980 1.00 90.25 278 LEU A CA 1
ATOM 2204 C C . LEU A 1 278 ? -26.713 0.723 -0.716 1.00 90.25 278 LEU A C 1
ATOM 2206 O O . LEU A 1 278 ? -25.707 1.412 -0.847 1.00 90.25 278 LEU A O 1
ATOM 2210 N N . PRO A 1 279 ? -26.638 -0.582 -0.394 1.00 86.06 279 PRO A N 1
ATOM 2211 C CA . PRO A 1 279 ? -25.358 -1.265 -0.242 1.00 86.06 279 PRO A CA 1
ATOM 2212 C C . PRO A 1 279 ? -24.723 -1.469 -1.621 1.00 86.06 279 PRO A C 1
ATOM 2214 O O . PRO A 1 279 ? -25.084 -2.393 -2.356 1.00 86.06 279 PRO A O 1
ATOM 2217 N N . TRP A 1 280 ? -23.804 -0.582 -1.998 1.00 81.38 280 TRP A N 1
ATOM 2218 C CA . TRP A 1 280 ? -23.152 -0.637 -3.301 1.00 81.38 280 TRP A CA 1
ATOM 2219 C C . TRP A 1 280 ? -22.203 -1.836 -3.386 1.00 81.38 280 TRP A C 1
ATOM 2221 O O . TRP A 1 280 ? -21.352 -2.046 -2.528 1.00 81.38 280 TRP A O 1
ATOM 2231 N N . THR A 1 281 ? -22.338 -2.646 -4.434 1.00 75.75 281 THR A N 1
ATOM 2232 C CA . THR A 1 281 ? -21.386 -3.718 -4.732 1.00 75.75 281 THR A CA 1
ATOM 2233 C C . THR A 1 281 ? -21.310 -3.957 -6.233 1.00 75.75 281 THR A C 1
ATOM 2235 O O . THR A 1 281 ? -22.293 -3.801 -6.964 1.00 75.75 281 THR A O 1
ATOM 2238 N N . SER A 1 282 ? -20.123 -4.325 -6.713 1.00 71.44 282 SER A N 1
ATOM 2239 C CA . SER A 1 282 ? -19.951 -4.752 -8.102 1.00 71.44 282 SER A CA 1
ATOM 2240 C C . SER A 1 282 ? -20.715 -6.054 -8.360 1.00 71.44 282 SER A C 1
ATOM 2242 O O . SER A 1 282 ? -20.917 -6.860 -7.450 1.00 71.44 282 SER A O 1
ATOM 2244 N N . ARG A 1 283 ? -21.142 -6.283 -9.610 1.00 69.62 283 ARG A N 1
ATOM 2245 C CA . ARG A 1 283 ? -21.790 -7.553 -9.968 1.00 69.62 283 ARG A CA 1
ATOM 2246 C C . ARG A 1 283 ? -20.889 -8.738 -9.595 1.00 69.62 283 ARG A C 1
ATOM 2248 O O . ARG A 1 283 ? -19.659 -8.653 -9.699 1.00 69.62 283 ARG A O 1
ATOM 2255 N N . ALA A 1 284 ? -21.537 -9.800 -9.117 1.00 57.34 284 ALA A N 1
ATOM 2256 C CA . ALA A 1 284 ? -20.888 -11.057 -8.770 1.00 57.34 284 ALA A CA 1
ATOM 2257 C C . ALA A 1 284 ? -20.104 -11.603 -9.963 1.00 57.34 284 ALA A C 1
ATOM 2259 O O . ALA A 1 284 ? -20.665 -11.600 -11.083 1.00 57.34 284 ALA A O 1
#

Organism: NCBI:txid264453

Foldseek 3Di:
DDDDDDDDDDDDDDPPDDDDPDDPPPDDDDDDDDDDDDDDDDDDDDDDPDDDDDPPDDPDDDPDPDPDDLDLDPADPVDHDLLVVLVCVVVVVADPLLSLLLSLLQSLLSLLACQFLQAFAAPPDDDDPPRHDHLQVSQVVVQVVCCVVPVVNCVVPVVLRRGDCVSSPHHDCLLQVHDQEDDDDPPPFSVNRPVSDDGRDYPPHQQQDQDPVVRDRNSNVSNVVQLVVLQVQLVVCDSPRSVNSSSNSSSVSSVVSCVVNALVVLVVCVVVVDPPGDSDDDDD

Secondary structure (DSSP, 8-state):
-----PPPPPP-------------SS------------------------PPPPSS-----PPPPPP-----S--BTTB--TTSSHHHHTTTT--HHHHHHHHHHHHHHHHHTTS-TTTBPPTTSPPBTTTBB-HHHHHHHHHHHHHHHTHHHHHHHHHHH---HHHH----GGGTT---B-SS-SSSSGGGT-TTSPPPB-TT-GGGSEETTTTEETHHHHHHHHHHHHHHHHHHH-TT-HHHHHHHHHHHHHHHHHHHHSSHHHHHHHHTT--S--------

InterPro domains:
  IPR010816 Heterokaryon incompatibility Het-C [PF07217] (77-281)
  IPR052577 VWA7 [PTHR14905] (91-279)